Protein AF-0000000080789908 (afdb_homodimer)

Radius of gyration: 23.83 Å; Cα contacts (8 Å, |Δi|>4): 671; chains: 2; bounding box: 53×102×70 Å

Solvent-accessible surface area (backbone atoms only — not comparable to full-atom values): 18710 Å² total; per-residue (Å²): 126,81,77,77,78,87,48,74,64,52,52,54,44,48,48,52,43,51,48,51,51,47,47,54,51,45,53,56,52,40,54,61,48,30,72,68,72,49,52,60,71,41,72,78,43,31,38,33,36,33,39,34,22,42,75,85,28,52,75,44,78,45,67,20,28,20,50,41,80,54,97,82,35,73,43,78,49,87,38,22,27,46,50,68,46,79,45,78,53,95,61,32,38,37,38,41,31,49,51,49,54,41,55,76,91,36,52,47,74,46,76,58,91,54,26,40,37,41,38,30,62,34,92,89,37,36,34,43,44,76,41,78,50,96,55,62,58,37,76,87,54,57,43,76,49,74,52,34,12,27,37,37,37,38,30,32,46,54,75,72,70,74,69,67,69,75,73,75,79,124,127,81,77,78,77,87,47,72,66,54,52,53,44,49,47,53,44,52,48,50,51,46,48,54,51,45,52,55,51,41,54,60,48,31,72,67,70,49,54,59,69,43,72,78,44,31,38,30,37,34,38,36,22,43,74,84,28,52,76,43,78,45,65,19,28,22,51,42,80,53,95,81,35,72,43,78,49,86,39,22,27,47,51,69,45,80,46,79,52,96,62,33,39,38,39,39,32,50,52,50,53,40,56,74,91,36,49,46,74,45,77,58,91,53,26,42,36,41,37,32,62,34,93,90,37,37,34,43,44,77,41,78,50,96,56,64,59,37,77,87,55,57,44,74,49,74,50,35,12,27,37,38,38,38,27,32,45,53,74,72,70,74,70,68,69,74,73,76,78,126

Organism: Sulfurisphaera tokodaii (strain DSM 16993 / JCM 10545 / NBRC 100140 / 7) (NCBI:txid273063)

pLDDT: mean 87.91, std 14.31, range [31.41, 98.81]

Sequence (340 aa):
MSRKYRDPFDLFDELFREIEEEFERFEREFMRLGSEEGAKVYGPYVYGFRITVGPDGKPKIEEFGNVRNFKGKPIVSEEREPLVDVIEKNDEVRVIAEVPGVNKDQIKVKISGNKLIIQAQGEDRKYYKEVELPTEVDDKSAKATYNNGVLQVILKKKQHQEAGTEIKVEMSRKYRDPFDLFDELFREIEEEFERFEREFMRLGSEEGAKVYGPYVYGFRITVGPDGKPKIEEFGNVRNFKGKPIVSEEREPLVDVIEKNDEVRVIAEVPGVNKDQIKVKISGNKLIIQAQGEDRKYYKEVELPTEVDDKSAKATYNNGVLQVILKKKQHQEAGTEIKVE

Nearest PDB structures (foldseek):
  4rzk-assembly1_B  TM=9.278E-01  e=1.751E-09  Saccharolobus solfataricus P2
  7krj-assembly1_C  TM=8.323E-01  e=1.739E-04  Homo sapiens
  7l7i-assembly1_E  TM=8.169E-01  e=1.237E-03  Homo sapiens
  2cg9-assembly1_Y  TM=8.715E-01  e=2.598E-03  Saccharomyces cerevisiae
  2kmw-assembly1_A  TM=8.019E-01  e=4.910E-03  Arabidopsis thaliana

Foldseek 3Di:
DPPPPPDPVVVVVVVVVVVVVVVVVVVVVCVVVCVPPDPDDDDDWDKDWDWDADPVRDIDIDIKTQWDDDPNDIDGDQAIEWDWDWDDDDWKIKIKTQAPDADPVQWDWDDDFQWIWIWGDHPRHTHTDIHGHPAAFDRVQWDWDDDRRMIMIMTTHDPPPCPVVPPPDD/DPPPPPDPVVVVVVVVVVVVVVVVVVVVVCVVVCVPPDPDDDDDWDKDWDWDADPVRDIDIDIKTQWDDDPNDIDGDQAIEWDWDWDDDDWKIKIKTQAPDADPVQWDWDDDFQWIWIWGDHPRHTHTDIHGHPAAFDRVQWDWDDDRRMIMIMTTHDPPPCPVVPPPDD

Structure (mmCIF, N/CA/C/O backbone):
data_AF-0000000080789908-model_v1
#
loop_
_entity.id
_entity.type
_entity.pdbx_description
1 polymer 'Small heat shock protein StHsp19.7'
#
loop_
_atom_site.group_PDB
_atom_site.id
_atom_site.type_symbol
_atom_site.label_atom_id
_atom_site.label_alt_id
_atom_site.label_comp_id
_atom_site.label_asym_id
_atom_site.label_entity_id
_atom_site.label_seq_id
_atom_site.pdbx_PDB_ins_code
_atom_site.Cartn_x
_atom_site.Cartn_y
_atom_site.Cartn_z
_atom_site.occupancy
_atom_site.B_iso_or_equiv
_atom_site.auth_seq_id
_atom_site.auth_comp_id
_atom_site.auth_asym_id
_atom_site.auth_atom_id
_atom_site.pdbx_PDB_model_num
ATOM 1 N N . MET A 1 1 ? 33.531 12.281 -3.82 1 31.41 1 MET A N 1
ATOM 2 C CA . MET A 1 1 ? 33.031 13.328 -4.699 1 31.41 1 MET A CA 1
ATOM 3 C C . MET A 1 1 ? 31.672 13.828 -4.215 1 31.41 1 MET A C 1
ATOM 5 O O . MET A 1 1 ? 30.797 13.023 -3.877 1 31.41 1 MET A O 1
ATOM 9 N N . SER A 1 2 ? 31.594 14.961 -3.691 1 37.41 2 SER A N 1
ATOM 10 C CA . SER A 1 2 ? 30.391 15.625 -3.199 1 37.41 2 SER A CA 1
ATOM 11 C C . SER A 1 2 ? 29.234 15.469 -4.176 1 37.41 2 SER A C 1
ATOM 13 O O . SER A 1 2 ? 29.344 15.867 -5.34 1 37.41 2 SER A O 1
ATOM 15 N N . ARG A 1 3 ? 28.625 14.375 -4.246 1 47.28 3 ARG A N 1
ATOM 16 C CA . ARG A 1 3 ? 27.578 14.273 -5.25 1 47.28 3 ARG A CA 1
ATOM 17 C C . ARG A 1 3 ? 26.734 15.547 -5.309 1 47.28 3 ARG A C 1
ATOM 19 O O . ARG A 1 3 ? 26.125 15.938 -4.316 1 47.28 3 ARG A O 1
ATOM 26 N N . LYS A 1 4 ? 27.016 16.578 -6.039 1 51 4 LYS A N 1
ATOM 27 C CA . LYS A 1 4 ? 26.359 17.859 -6.27 1 51 4 LYS A CA 1
ATOM 28 C C . LYS A 1 4 ? 24.891 17.672 -6.617 1 51 4 LYS A C 1
ATOM 30 O O . LYS A 1 4 ? 24.562 17.203 -7.711 1 51 4 LYS A O 1
ATOM 35 N N . TYR A 1 5 ? 24.094 17.328 -5.559 1 59.09 5 TYR A N 1
ATOM 36 C CA . TYR A 1 5 ? 22.672 17.25 -5.828 1 59.09 5 TYR A CA 1
ATOM 37 C C . TYR A 1 5 ? 22.125 18.594 -6.312 1 59.09 5 TYR A C 1
ATOM 39 O O . TYR A 1 5 ? 22.312 19.609 -5.652 1 59.09 5 TYR A O 1
ATOM 47 N N . ARG A 1 6 ? 21.781 18.844 -7.684 1 64.25 6 ARG A N 1
ATOM 48 C CA . ARG A 1 6 ? 21.438 20.125 -8.297 1 64.25 6 ARG A CA 1
ATOM 49 C C . ARG A 1 6 ? 19.969 20.453 -8.094 1 64.25 6 ARG A C 1
ATOM 51 O O . ARG A 1 6 ? 19.594 21.625 -7.98 1 64.25 6 ARG A O 1
ATOM 58 N N . ASP A 1 7 ? 19.078 19.312 -8.062 1 75.38 7 ASP A N 1
ATOM 59 C CA . ASP A 1 7 ? 17.656 19.594 -7.902 1 75.38 7 ASP A CA 1
ATOM 60 C C . ASP A 1 7 ? 16.953 18.5 -7.102 1 75.38 7 ASP A C 1
ATOM 62 O O . ASP A 1 7 ? 17.453 17.375 -7.016 1 75.38 7 ASP A O 1
ATOM 66 N N . PRO A 1 8 ? 15.961 18.797 -6.324 1 76 8 PRO A N 1
ATOM 67 C CA . PRO A 1 8 ? 15.227 17.859 -5.465 1 76 8 PRO A CA 1
ATOM 68 C C . PRO A 1 8 ? 14.789 16.594 -6.195 1 76 8 PRO A C 1
ATOM 70 O O . PRO A 1 8 ? 14.727 15.523 -5.598 1 76 8 PRO A O 1
ATOM 73 N N . PHE A 1 9 ? 14.594 16.609 -7.398 1 79.81 9 PHE A N 1
ATOM 74 C CA . PHE A 1 9 ? 14.195 15.438 -8.172 1 79.81 9 PHE A CA 1
ATOM 75 C C . PHE A 1 9 ? 15.344 14.438 -8.266 1 79.81 9 PHE A C 1
ATOM 77 O O . PHE A 1 9 ? 15.117 13.227 -8.328 1 79.81 9 PHE A O 1
ATOM 84 N N . ASP A 1 10 ? 16.438 15 -8.281 1 84.69 10 ASP A N 1
ATOM 85 C CA . ASP A 1 10 ? 17.609 14.133 -8.312 1 84.69 10 ASP A CA 1
ATOM 86 C C . ASP A 1 10 ? 17.734 13.328 -7.016 1 84.69 10 ASP A C 1
ATOM 88 O O . ASP A 1 10 ? 18.188 12.18 -7.031 1 84.69 10 ASP A O 1
ATOM 92 N N . LEU A 1 11 ? 17.344 13.984 -5.984 1 85.94 11 LEU A N 1
ATOM 93 C CA . LEU A 1 11 ? 17.406 13.305 -4.699 1 85.94 11 LEU A CA 1
ATOM 94 C C . LEU A 1 11 ? 16.422 12.141 -4.652 1 85.94 11 LEU A C 1
ATOM 96 O O . LEU A 1 11 ? 16.734 11.078 -4.102 1 85.94 11 LEU A O 1
ATOM 100 N N . PHE A 1 12 ? 15.312 12.281 -5.227 1 87.19 12 PHE A N 1
ATOM 101 C CA . PHE A 1 12 ? 14.312 11.219 -5.312 1 87.19 12 PHE A CA 1
ATOM 102 C C . PHE A 1 12 ? 14.82 10.07 -6.172 1 87.19 12 PHE A C 1
ATOM 104 O O . PHE A 1 12 ? 14.703 8.906 -5.785 1 87.19 12 PHE A O 1
ATOM 111 N N . ASP A 1 13 ? 15.336 10.484 -7.289 1 88.88 13 ASP A N 1
ATOM 112 C CA . ASP A 1 13 ? 15.898 9.477 -8.188 1 88.88 13 ASP A CA 1
ATOM 113 C C . ASP A 1 13 ? 16.953 8.633 -7.469 1 88.88 13 ASP A C 1
ATOM 115 O O . ASP A 1 13 ? 16.953 7.406 -7.594 1 88.88 13 ASP A O 1
ATOM 119 N N . GLU A 1 14 ? 17.781 9.297 -6.785 1 89.25 14 GLU A N 1
ATOM 120 C CA . GLU A 1 14 ? 18.859 8.602 -6.07 1 89.25 14 GLU A CA 1
ATOM 121 C C . GLU A 1 14 ? 18.281 7.672 -5 1 89.25 14 GLU A C 1
ATOM 123 O O . GLU A 1 14 ? 18.766 6.551 -4.824 1 89.25 14 GLU A O 1
ATOM 128 N N . LEU A 1 15 ? 17.344 8.133 -4.297 1 91.25 15 LEU A N 1
ATOM 129 C CA . LEU A 1 15 ? 16.719 7.32 -3.25 1 91.25 15 LEU A CA 1
ATOM 130 C C . LEU A 1 15 ? 16.188 6.012 -3.822 1 91.25 15 LEU A C 1
ATOM 132 O O . LEU A 1 15 ? 16.5 4.934 -3.311 1 91.25 15 LEU A O 1
ATOM 136 N N . PHE A 1 16 ? 15.484 6.062 -4.902 1 91.44 16 PHE A N 1
ATOM 137 C CA . PHE A 1 16 ? 14.859 4.883 -5.492 1 91.44 16 PHE A CA 1
ATOM 138 C C . PHE A 1 16 ? 15.914 3.963 -6.105 1 91.44 16 PHE A C 1
ATOM 140 O O . PHE A 1 16 ? 15.797 2.738 -6.023 1 91.44 16 PHE A O 1
ATOM 147 N N . ARG A 1 17 ? 16.891 4.582 -6.703 1 88.88 17 ARG A N 1
ATOM 148 C CA . ARG A 1 17 ? 17.984 3.789 -7.242 1 88.88 17 ARG A CA 1
ATOM 149 C C . ARG A 1 17 ? 18.672 2.994 -6.137 1 88.88 17 ARG A C 1
ATOM 151 O O . ARG A 1 17 ? 18.984 1.814 -6.316 1 88.88 17 ARG A O 1
ATOM 158 N N . GLU A 1 18 ? 18.906 3.662 -5.023 1 90.5 18 GLU A N 1
ATOM 159 C CA . GLU A 1 18 ? 19.562 2.992 -3.9 1 90.5 18 GLU A CA 1
ATOM 160 C C . GLU A 1 18 ? 18.688 1.869 -3.348 1 90.5 18 GLU A C 1
ATOM 162 O O . GLU A 1 18 ? 19.188 0.803 -2.988 1 90.5 18 GLU A O 1
ATOM 167 N N . ILE A 1 19 ? 17.438 2.088 -3.316 1 91.38 19 ILE A N 1
ATOM 168 C CA . ILE A 1 19 ? 16.531 1.058 -2.848 1 91.38 19 ILE A CA 1
ATOM 169 C C . ILE A 1 19 ? 16.562 -0.143 -3.789 1 91.38 19 ILE A C 1
ATOM 171 O O . ILE A 1 19 ? 16.672 -1.288 -3.344 1 91.38 19 ILE A O 1
ATOM 175 N N . GLU A 1 20 ? 16.562 0.12 -5.023 1 90.44 20 GLU A N 1
ATOM 176 C CA . GLU A 1 20 ? 16.625 -0.946 -6.02 1 90.44 20 GLU A CA 1
ATOM 177 C C . GLU A 1 20 ? 17.922 -1.739 -5.887 1 90.44 20 GLU A C 1
ATOM 179 O O . GLU A 1 20 ? 17.922 -2.965 -6.016 1 90.44 20 GLU A O 1
ATOM 184 N N . GLU A 1 21 ? 18.938 -1.007 -5.684 1 89.94 21 GLU A N 1
ATOM 185 C CA . GLU A 1 21 ? 20.234 -1.668 -5.5 1 89.94 21 GLU A CA 1
ATOM 186 C C . GLU A 1 21 ? 20.219 -2.576 -4.273 1 89.94 21 GLU A C 1
ATOM 188 O O . GLU A 1 21 ? 20.797 -3.666 -4.297 1 89.94 21 GLU A O 1
ATOM 193 N N . GLU A 1 22 ? 19.562 -2.098 -3.275 1 90.56 22 GLU A N 1
ATOM 194 C CA . GLU A 1 22 ? 19.469 -2.91 -2.066 1 90.56 22 GLU A CA 1
ATOM 195 C C . GLU A 1 22 ? 18.625 -4.156 -2.305 1 90.56 22 GLU A C 1
ATOM 197 O O . GLU A 1 22 ? 18.906 -5.223 -1.758 1 90.56 22 GLU A O 1
ATOM 202 N N . PHE A 1 23 ? 17.656 -4.059 -3.17 1 90.38 23 PHE A N 1
ATOM 203 C CA . PHE A 1 23 ? 16.844 -5.215 -3.527 1 90.38 23 PHE A CA 1
ATOM 204 C C . PHE A 1 23 ? 17.672 -6.254 -4.273 1 90.38 23 PHE A C 1
ATOM 206 O O . PHE A 1 23 ? 17.578 -7.449 -4 1 90.38 23 PHE A O 1
ATOM 213 N N . GLU A 1 24 ? 18.422 -5.762 -5.223 1 90.38 24 GLU A N 1
ATOM 214 C CA . GLU A 1 24 ? 19.281 -6.672 -5.984 1 90.38 24 GLU A CA 1
ATOM 215 C C . GLU A 1 24 ? 20.25 -7.402 -5.074 1 90.38 24 GLU A C 1
ATOM 217 O O . GLU A 1 24 ? 20.453 -8.609 -5.211 1 90.38 24 GLU A O 1
ATOM 222 N N . ARG A 1 25 ? 20.828 -6.633 -4.199 1 90.38 25 ARG A N 1
ATOM 223 C CA . ARG A 1 25 ? 21.75 -7.23 -3.24 1 90.38 25 ARG A CA 1
ATOM 224 C C . ARG A 1 25 ? 21.047 -8.258 -2.361 1 90.38 25 ARG A C 1
ATOM 226 O O . ARG A 1 25 ? 21.578 -9.344 -2.123 1 90.38 25 ARG A O 1
ATOM 233 N N . PHE A 1 26 ? 19.891 -7.934 -1.917 1 90.44 26 PHE A N 1
ATOM 234 C CA . PHE A 1 26 ? 19.094 -8.82 -1.078 1 90.44 26 PHE A CA 1
ATOM 235 C C . PHE A 1 26 ? 18.781 -10.117 -1.806 1 90.44 26 PHE A C 1
ATOM 237 O O . PHE A 1 26 ? 18.984 -11.203 -1.262 1 90.44 26 PHE A O 1
ATOM 244 N N . GLU A 1 27 ? 18.281 -9.969 -2.992 1 90 27 GLU A N 1
ATOM 245 C CA . GLU A 1 27 ? 17.922 -11.148 -3.77 1 90 27 GLU A CA 1
ATOM 246 C C . GLU A 1 27 ? 19.125 -12.062 -3.967 1 90 27 GLU A C 1
ATOM 248 O O . GLU A 1 27 ? 19.016 -13.281 -3.775 1 90 27 GLU A O 1
ATOM 253 N N . ARG A 1 28 ? 20.266 -11.523 -4.328 1 89.12 28 ARG A N 1
ATOM 254 C CA . ARG A 1 28 ? 21.484 -12.281 -4.578 1 89.12 28 ARG A CA 1
ATOM 255 C C . ARG A 1 28 ? 21.938 -13.016 -3.318 1 89.12 28 ARG A C 1
ATOM 257 O O . ARG A 1 28 ? 22.234 -14.211 -3.361 1 89.12 28 ARG A O 1
ATOM 264 N N . GLU A 1 29 ? 21.922 -12.289 -2.236 1 87.62 29 GLU A N 1
ATOM 265 C CA . GLU A 1 29 ? 22.391 -12.867 -0.981 1 87.62 29 GLU A CA 1
ATOM 266 C C . GLU A 1 29 ? 21.406 -13.906 -0.449 1 87.62 29 GLU A C 1
ATOM 268 O O . GLU A 1 29 ? 21.812 -14.906 0.145 1 87.62 29 GLU A O 1
ATOM 273 N N . PHE A 1 30 ? 20.141 -13.633 -0.616 1 87.38 30 PHE A N 1
ATOM 274 C CA . PHE A 1 30 ? 19.141 -14.586 -0.164 1 87.38 30 PHE A CA 1
ATOM 275 C C . PHE A 1 30 ? 19.266 -15.898 -0.927 1 87.38 30 PHE A C 1
ATOM 277 O O . PHE A 1 30 ? 19.188 -16.984 -0.333 1 87.38 30 PHE A O 1
ATOM 284 N N . MET A 1 31 ? 19.359 -15.805 -2.25 1 84.19 31 MET A N 1
ATOM 285 C CA . MET A 1 31 ? 19.484 -17 -3.082 1 84.19 31 MET A CA 1
ATOM 286 C C . MET A 1 31 ? 20.719 -17.797 -2.693 1 84.19 31 MET A C 1
ATOM 288 O O . MET A 1 31 ? 20.688 -19.031 -2.688 1 84.19 31 MET A O 1
ATOM 292 N N . ARG A 1 32 ? 21.719 -17.141 -2.334 1 82.06 32 ARG A N 1
ATOM 293 C CA . ARG A 1 32 ? 22.953 -17.812 -1.906 1 82.06 32 ARG A CA 1
ATOM 294 C C . ARG A 1 32 ? 22.75 -18.516 -0.571 1 82.06 32 ARG A C 1
ATOM 296 O O . ARG A 1 32 ? 23.094 -19.688 -0.43 1 82.06 32 ARG A O 1
ATOM 303 N N . LEU A 1 33 ? 22.078 -17.859 0.407 1 76.75 33 LEU A N 1
ATOM 304 C CA . LEU A 1 33 ? 21.906 -18.391 1.754 1 76.75 33 LEU A CA 1
ATOM 305 C C . LEU A 1 33 ? 20.766 -19.406 1.79 1 76.75 33 LEU A C 1
ATOM 307 O O . LEU A 1 33 ? 20.812 -20.375 2.562 1 76.75 33 LEU A O 1
ATOM 311 N N . GLY A 1 34 ? 19.531 -19.047 1.189 1 70.56 34 GLY A N 1
ATOM 312 C CA . GLY A 1 34 ? 18.375 -19.922 1.175 1 70.56 34 GLY A CA 1
ATOM 313 C C . GLY A 1 34 ? 18.688 -21.312 0.637 1 70.56 34 GLY A C 1
ATOM 314 O O . GLY A 1 34 ? 18.109 -22.297 1.09 1 70.56 34 GLY A O 1
ATOM 315 N N . SER A 1 35 ? 19.469 -21.375 -0.294 1 63.69 35 SER A N 1
ATOM 316 C CA . SER A 1 35 ? 19.906 -22.656 -0.843 1 63.69 35 SER A CA 1
ATOM 317 C C . SER A 1 35 ? 20.641 -23.5 0.203 1 63.69 35 SER A C 1
ATOM 319 O O . SER A 1 35 ? 20.578 -24.719 0.176 1 63.69 35 SER A O 1
ATOM 321 N N . GLU A 1 36 ? 21.094 -22.844 1.216 1 64.31 36 GLU A N 1
ATOM 322 C CA . GLU A 1 36 ? 21.891 -23.547 2.211 1 64.31 36 GLU A CA 1
ATOM 323 C C . GLU A 1 36 ? 21.031 -24.016 3.381 1 64.31 36 GLU A C 1
ATOM 325 O O . GLU A 1 36 ? 21.312 -25.031 4.004 1 64.31 36 GLU A O 1
ATOM 330 N N . GLU A 1 37 ? 20.094 -23.203 3.783 1 63.28 37 GLU A N 1
ATOM 331 C CA . GLU A 1 37 ? 19.406 -23.438 5.047 1 63.28 37 GLU A CA 1
ATOM 332 C C . GLU A 1 37 ? 18.047 -24.094 4.824 1 63.28 37 GLU A C 1
ATOM 334 O O . GLU A 1 37 ? 17.328 -24.391 5.777 1 63.28 37 GLU A O 1
ATOM 339 N N . GLY A 1 38 ? 17.875 -24.719 3.705 1 61.31 3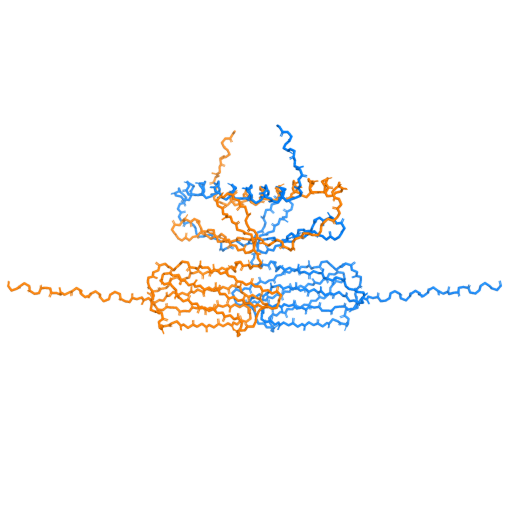8 GLY A N 1
ATOM 340 C CA . GLY A 1 38 ? 16.594 -25.328 3.432 1 61.31 38 GLY A CA 1
ATOM 341 C C . GLY A 1 38 ? 15.477 -24.312 3.266 1 61.31 38 GLY A C 1
ATOM 342 O O . GLY A 1 38 ? 15.625 -23.156 3.648 1 61.31 38 GLY A O 1
ATOM 343 N N . ALA A 1 39 ? 14.438 -24.656 2.598 1 61.84 39 ALA A N 1
ATOM 344 C CA . ALA A 1 39 ? 13.352 -23.812 2.111 1 61.84 39 ALA A CA 1
ATOM 345 C C . ALA A 1 39 ? 12.422 -23.406 3.25 1 61.84 39 ALA A C 1
ATOM 347 O O . ALA A 1 39 ? 11.75 -24.266 3.84 1 61.84 39 ALA A O 1
ATOM 348 N N . LYS A 1 40 ? 12.805 -22.375 4.109 1 73.31 40 LYS A N 1
ATOM 349 C CA . LYS A 1 40 ? 11.828 -21.844 5.059 1 73.31 40 LYS A CA 1
ATOM 350 C C . LYS A 1 40 ? 10.891 -20.844 4.383 1 73.31 40 LYS A C 1
ATOM 352 O O . LYS A 1 40 ? 11.281 -20.156 3.441 1 73.31 40 LYS A O 1
ATOM 357 N N . VAL A 1 41 ? 9.609 -21 4.723 1 82.25 41 VAL A N 1
ATOM 358 C CA . VAL A 1 41 ? 8.57 -20.125 4.211 1 82.25 41 VAL A CA 1
ATOM 359 C C . VAL A 1 41 ? 8.5 -18.859 5.07 1 82.25 41 VAL A C 1
ATOM 361 O O . VAL A 1 41 ? 8.453 -18.938 6.301 1 82.25 41 VAL A O 1
ATOM 364 N N . TYR A 1 42 ? 8.742 -17.672 4.398 1 84 42 TYR A N 1
ATOM 365 C CA . TYR A 1 42 ? 8.711 -16.391 5.078 1 84 42 TYR A CA 1
ATOM 366 C C . TYR A 1 42 ? 7.719 -15.438 4.418 1 84 42 TYR A C 1
ATOM 368 O O . TYR A 1 42 ? 7.5 -15.508 3.205 1 84 42 TYR A O 1
ATOM 376 N N . GLY A 1 43 ? 7.164 -14.531 5.406 1 86 43 GLY A N 1
ATOM 377 C CA . GLY A 1 43 ? 6.355 -13.445 4.883 1 86 43 GLY A CA 1
ATOM 378 C C . GLY A 1 43 ? 4.863 -13.711 4.98 1 86 43 GLY A C 1
ATOM 379 O O . GLY A 1 43 ? 4.441 -14.672 5.633 1 86 43 GLY A O 1
ATOM 380 N N . PRO A 1 44 ? 4.148 -12.805 4.406 1 93.19 44 PRO A N 1
ATOM 381 C CA . PRO A 1 44 ? 4.504 -11.648 3.58 1 93.19 44 PRO A CA 1
ATOM 382 C C . PRO A 1 44 ? 4.988 -10.461 4.406 1 93.19 44 PRO A C 1
ATOM 384 O O . PRO A 1 44 ? 4.43 -10.172 5.469 1 93.19 44 PRO A O 1
ATOM 387 N N . TYR A 1 45 ? 6.012 -9.836 3.967 1 94.44 45 TYR A N 1
ATOM 388 C CA . TYR A 1 45 ? 6.465 -8.539 4.457 1 94.44 45 TYR A CA 1
ATOM 389 C C . TYR A 1 45 ? 6.051 -7.422 3.508 1 94.44 45 TYR A C 1
ATOM 391 O O . TYR A 1 45 ? 6.434 -7.422 2.336 1 94.44 45 TYR A O 1
ATOM 399 N N . VAL A 1 46 ? 5.254 -6.605 4.012 1 97.06 46 VAL A N 1
ATOM 400 C CA . VAL A 1 46 ? 4.773 -5.484 3.215 1 97.06 46 VAL A CA 1
ATOM 401 C C . VAL A 1 46 ? 5.309 -4.176 3.787 1 97.06 46 VAL A C 1
ATOM 403 O O . VAL A 1 46 ? 5.141 -3.895 4.977 1 97.06 46 VAL A O 1
ATOM 406 N N . TYR A 1 47 ? 5.902 -3.436 2.914 1 96.25 47 TYR A N 1
ATOM 407 C CA . TYR A 1 47 ? 6.43 -2.137 3.314 1 96.25 47 TYR A CA 1
ATOM 408 C C . TYR A 1 47 ? 6.273 -1.115 2.195 1 96.25 47 TYR A C 1
ATOM 410 O O . TYR A 1 47 ? 6.488 -1.432 1.022 1 96.25 47 TYR A O 1
ATOM 418 N N . GLY A 1 48 ? 5.867 0.044 2.572 1 96.5 48 GLY A N 1
ATOM 419 C CA . GLY A 1 48 ? 5.754 1.13 1.61 1 96.5 48 GLY A CA 1
ATOM 420 C C . GLY A 1 48 ? 5.801 2.504 2.252 1 96.5 48 GLY A C 1
ATOM 421 O O . GLY A 1 48 ? 5.836 2.619 3.48 1 96.5 48 GLY A O 1
ATOM 422 N N . PHE A 1 49 ? 5.848 3.471 1.385 1 96.38 49 PHE A N 1
ATOM 423 C CA . PHE A 1 49 ? 5.902 4.852 1.853 1 96.38 49 PHE A CA 1
ATOM 424 C C . PHE A 1 49 ? 5.289 5.797 0.825 1 96.38 49 PHE A C 1
ATOM 426 O O . PHE A 1 49 ? 5.191 5.457 -0.356 1 96.38 49 PHE A O 1
ATOM 433 N N . ARG A 1 50 ? 4.848 6.863 1.328 1 96.88 50 ARG A N 1
ATOM 434 C CA . ARG A 1 50 ? 4.418 8 0.521 1 96.88 50 ARG A CA 1
ATOM 435 C C . ARG A 1 50 ? 5.234 9.25 0.855 1 96.88 50 ARG A C 1
ATOM 437 O O . ARG A 1 50 ? 5.379 9.602 2.025 1 96.88 50 ARG A O 1
ATOM 444 N N . ILE A 1 51 ? 5.742 9.883 -0.153 1 94.44 51 ILE A N 1
ATOM 445 C CA . ILE A 1 51 ? 6.48 11.133 0.031 1 94.44 51 ILE A CA 1
ATOM 446 C C . ILE A 1 51 ? 5.711 12.281 -0.61 1 94.44 51 ILE A C 1
ATOM 448 O O . ILE A 1 51 ? 5.262 12.18 -1.755 1 94.44 51 ILE A O 1
ATOM 452 N N . THR A 1 52 ? 5.5 13.32 0.114 1 93.31 52 THR A N 1
ATOM 453 C CA . THR A 1 52 ? 4.926 14.57 -0.384 1 93.31 52 THR A CA 1
ATOM 454 C C . THR A 1 52 ? 5.762 15.766 0.059 1 93.31 52 THR A C 1
ATOM 456 O O . THR A 1 52 ? 6.441 15.711 1.086 1 93.31 52 THR A O 1
ATOM 459 N N . VAL A 1 53 ? 5.773 16.719 -0.774 1 89.88 53 VAL A N 1
ATOM 460 C CA . VAL A 1 53 ? 6.32 18.016 -0.395 1 89.88 53 VAL A CA 1
ATOM 461 C C . VAL A 1 53 ? 5.27 19.109 -0.615 1 89.88 53 VAL A C 1
ATOM 463 O O . VAL A 1 53 ? 4.797 19.297 -1.737 1 89.88 53 VAL A O 1
ATOM 466 N N . GLY A 1 54 ? 4.926 19.688 0.498 1 86.5 54 GLY A N 1
ATOM 467 C CA . GLY A 1 54 ? 3.955 20.766 0.423 1 86.5 54 GLY A CA 1
ATOM 468 C C . GLY A 1 54 ? 4.594 22.141 0.23 1 86.5 54 GLY A C 1
ATOM 469 O O . GLY A 1 54 ? 5.781 22.234 -0.079 1 86.5 54 GLY A O 1
ATOM 470 N N . PRO A 1 55 ? 3.734 23.156 0.385 1 83.31 55 PRO A N 1
ATOM 471 C CA . PRO A 1 55 ? 4.195 24.531 0.178 1 83.31 55 PRO A CA 1
ATOM 472 C C . PRO A 1 55 ? 5.273 24.938 1.173 1 83.31 55 PRO A C 1
ATOM 474 O O . PRO A 1 55 ? 6.047 25.859 0.899 1 83.31 55 PRO A O 1
ATOM 477 N N . ASP A 1 56 ? 5.367 24.266 2.309 1 83.62 56 ASP A N 1
ATOM 478 C CA . ASP A 1 56 ? 6.359 24.609 3.32 1 83.62 56 ASP A CA 1
ATOM 479 C C . ASP A 1 56 ? 7.738 24.078 2.941 1 83.62 56 ASP A C 1
ATOM 481 O O . ASP A 1 56 ? 8.734 24.375 3.611 1 83.62 56 ASP A O 1
ATOM 485 N N . GLY A 1 57 ? 7.727 23.234 1.91 1 82.19 57 GLY A N 1
ATOM 486 C CA . GLY A 1 57 ? 8.992 22.766 1.37 1 82.19 57 GLY A CA 1
ATOM 487 C C . GLY A 1 57 ? 9.57 21.594 2.15 1 82.19 57 GLY A C 1
ATOM 488 O O . GLY A 1 57 ? 10.664 21.125 1.837 1 82.19 57 GLY A O 1
ATOM 489 N N . LYS A 1 58 ? 8.867 21.188 3.141 1 86.5 58 LYS A N 1
ATOM 490 C CA . LYS A 1 58 ? 9.367 20.094 3.971 1 86.5 58 LYS A CA 1
ATOM 491 C C . LYS A 1 58 ? 8.836 18.75 3.484 1 86.5 58 LYS A C 1
ATOM 493 O O . LYS A 1 58 ? 7.629 18.594 3.295 1 86.5 58 LYS A O 1
ATOM 498 N N . PRO A 1 59 ? 9.703 17.812 3.295 1 89.12 59 PRO A N 1
ATOM 499 C CA . PRO A 1 59 ? 9.211 16.484 2.891 1 89.12 59 PRO A CA 1
ATOM 500 C C . PRO A 1 59 ? 8.523 15.742 4.031 1 89.12 59 PRO A C 1
ATOM 502 O O . PRO A 1 59 ? 8.969 15.812 5.176 1 89.12 59 PRO A O 1
ATOM 505 N N . LYS A 1 60 ? 7.441 15.172 3.668 1 91.5 60 LYS A N 1
ATOM 506 C CA . LYS A 1 60 ? 6.727 14.297 4.594 1 91.5 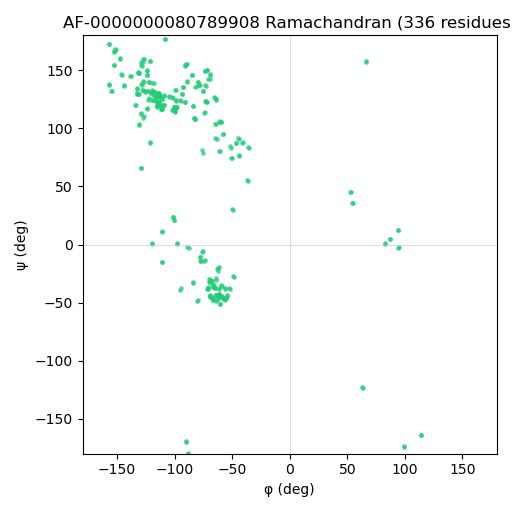60 LYS A CA 1
ATOM 507 C C . LYS A 1 60 ? 6.738 12.852 4.105 1 91.5 60 LYS A C 1
ATOM 509 O O . LYS A 1 60 ? 6.352 12.57 2.969 1 91.5 60 LYS A O 1
ATOM 514 N N . ILE A 1 61 ? 7.223 12.023 4.91 1 93.62 61 ILE A N 1
ATOM 515 C CA . ILE A 1 61 ? 7.273 10.602 4.574 1 93.62 61 ILE A CA 1
ATOM 516 C C . ILE A 1 61 ? 6.312 9.828 5.473 1 93.62 61 ILE A C 1
ATOM 518 O O . ILE A 1 61 ? 6.445 9.844 6.699 1 93.62 61 ILE A O 1
ATOM 522 N N . GLU A 1 62 ? 5.395 9.195 4.848 1 95 62 GLU A N 1
ATOM 523 C CA . GLU A 1 62 ? 4.449 8.344 5.555 1 95 62 GLU A CA 1
ATOM 524 C C . GLU A 1 62 ? 4.668 6.871 5.211 1 95 62 GLU A C 1
ATOM 526 O O . GLU A 1 62 ? 4.48 6.465 4.062 1 95 62 GLU A O 1
ATOM 531 N N . GLU A 1 63 ? 5.008 6.188 6.219 1 95.69 63 GLU A N 1
ATOM 532 C CA . GLU A 1 63 ? 5.254 4.766 6.004 1 95.69 63 GLU A CA 1
ATOM 533 C C . GLU A 1 63 ? 3.982 3.947 6.219 1 95.69 63 GLU A C 1
ATOM 535 O O . GLU A 1 63 ? 3.074 4.379 6.934 1 95.69 63 GLU A O 1
ATOM 540 N N . PHE A 1 64 ? 3.916 2.789 5.574 1 97.88 64 PHE A N 1
ATOM 541 C CA . PHE A 1 64 ? 2.801 1.864 5.746 1 97.88 64 PHE A CA 1
ATOM 542 C C . PHE A 1 64 ? 3.248 0.427 5.508 1 97.88 64 PHE A C 1
ATOM 544 O O . PHE A 1 64 ? 4.367 0.187 5.055 1 97.88 64 PHE A O 1
ATOM 551 N N . GLY A 1 65 ? 2.348 -0.493 5.898 1 97.81 65 GLY A N 1
ATOM 552 C CA . GLY A 1 65 ? 2.688 -1.903 5.801 1 97.81 65 GLY A CA 1
ATOM 553 C C . GLY A 1 65 ? 2.791 -2.586 7.152 1 97.81 65 GLY A C 1
ATOM 554 O O . GLY A 1 65 ? 2.262 -2.088 8.148 1 97.81 65 GLY A O 1
ATOM 555 N N . ASN A 1 66 ? 3.434 -3.766 7.086 1 97.44 66 ASN A N 1
ATOM 556 C CA . ASN A 1 66 ? 3.48 -4.512 8.336 1 97.44 66 ASN A CA 1
ATOM 557 C C . ASN A 1 66 ? 4.895 -4.57 8.906 1 97.44 66 ASN A C 1
ATOM 559 O O . ASN A 1 66 ? 5.172 -5.348 9.82 1 97.44 66 ASN A O 1
ATOM 563 N N . VAL A 1 67 ? 5.793 -3.76 8.32 1 95.25 67 VAL A N 1
ATOM 564 C CA . VAL A 1 67 ? 7.148 -3.6 8.836 1 95.25 67 VAL A CA 1
ATOM 565 C C . VAL A 1 67 ? 7.344 -2.17 9.328 1 95.25 67 VAL A C 1
ATOM 567 O O . VAL A 1 67 ? 7.051 -1.209 8.617 1 95.25 67 VAL A O 1
ATOM 570 N N . ARG A 1 68 ? 7.781 -2.078 10.562 1 91.44 68 ARG A N 1
ATOM 571 C CA . ARG A 1 68 ? 8.016 -0.764 11.156 1 91.44 68 ARG A CA 1
ATOM 572 C C . ARG A 1 68 ? 9.406 -0.679 11.766 1 91.44 68 ARG A C 1
ATOM 574 O O . ARG A 1 68 ? 9.992 -1.7 12.133 1 91.44 68 ARG A O 1
ATOM 581 N N . ASN A 1 69 ? 9.797 0.536 11.773 1 83.69 69 ASN A N 1
ATOM 582 C CA . ASN A 1 69 ? 11.086 0.767 12.422 1 83.69 69 ASN A CA 1
ATOM 583 C C . ASN A 1 69 ? 10.922 1.076 13.906 1 83.69 69 ASN A C 1
ATOM 585 O O . ASN A 1 69 ? 10.133 1.948 14.281 1 83.69 69 ASN A O 1
ATOM 589 N N . PHE A 1 70 ? 11.547 0.309 14.734 1 81 70 PHE A N 1
ATOM 590 C CA . PHE A 1 70 ? 11.57 0.569 16.172 1 81 70 PHE A CA 1
ATOM 591 C C . PHE A 1 70 ? 13.008 0.591 16.688 1 81 70 PHE A C 1
ATOM 593 O O . PHE A 1 70 ? 13.656 -0.454 16.781 1 81 70 PHE A O 1
ATOM 600 N N . LYS A 1 71 ? 13.469 1.798 17.047 1 81.38 71 LYS A N 1
ATOM 601 C CA . LYS A 1 71 ? 14.805 2.002 17.609 1 81.38 71 LYS A CA 1
ATOM 602 C C . LYS A 1 71 ? 15.875 1.426 16.688 1 81.38 71 LYS A C 1
ATOM 604 O O . LYS A 1 71 ? 16.766 0.698 17.141 1 81.38 71 LYS A O 1
ATOM 609 N N . GLY A 1 72 ? 15.656 1.528 15.383 1 77.5 72 GLY A N 1
ATOM 610 C CA . GLY A 1 72 ? 16.672 1.133 14.414 1 77.5 72 GLY A CA 1
ATOM 611 C C . GLY A 1 72 ? 16.5 -0.296 13.938 1 77.5 72 GLY A C 1
ATOM 612 O O . GLY A 1 72 ? 17.281 -0.771 13.109 1 77.5 72 GLY A O 1
ATOM 613 N N . LYS A 1 73 ? 15.508 -0.961 14.508 1 84.75 73 LYS A N 1
ATOM 614 C CA . LYS A 1 73 ? 15.273 -2.344 14.102 1 84.75 73 LYS A CA 1
ATOM 615 C C . LYS A 1 73 ? 13.883 -2.506 13.484 1 84.75 73 LYS A C 1
ATOM 617 O O . LYS A 1 73 ? 12.906 -1.941 13.984 1 84.75 73 LYS A O 1
ATOM 622 N N . PRO A 1 74 ? 13.906 -3.262 12.461 1 87.75 74 PRO A N 1
ATOM 623 C CA . PRO A 1 74 ? 12.578 -3.521 11.898 1 87.75 74 PRO A CA 1
ATOM 624 C C . PRO A 1 74 ? 11.773 -4.52 12.727 1 87.75 74 PRO A C 1
ATOM 626 O O . PRO A 1 74 ? 12.312 -5.531 13.18 1 87.75 74 PRO A O 1
ATOM 629 N N . ILE A 1 75 ? 10.555 -4.145 12.977 1 92.19 75 ILE A N 1
ATOM 630 C CA . ILE A 1 75 ? 9.609 -5.027 13.656 1 92.19 75 ILE A CA 1
ATOM 631 C C . ILE A 1 75 ? 8.469 -5.395 12.711 1 92.19 75 ILE A C 1
ATOM 633 O O . ILE A 1 75 ? 7.898 -4.523 12.047 1 92.19 75 ILE A O 1
ATOM 637 N N . VAL A 1 76 ? 8.234 -6.691 12.672 1 92.94 76 VAL A N 1
ATOM 638 C CA . VAL A 1 76 ? 7.156 -7.18 11.82 1 92.94 76 VAL A CA 1
ATOM 639 C C . VAL A 1 76 ? 5.906 -7.438 12.664 1 92.94 76 VAL A C 1
ATOM 641 O O . VAL A 1 76 ? 5.988 -8.031 13.742 1 92.94 76 VAL A O 1
ATOM 644 N N . SER A 1 77 ? 4.805 -6.973 12.195 1 95.25 77 SER A N 1
ATOM 645 C CA . SER A 1 77 ? 3.539 -7.18 12.891 1 95.25 77 SER A CA 1
ATOM 646 C C . SER A 1 77 ? 2.539 -7.918 12 1 95.25 77 SER A C 1
ATOM 648 O O . SER A 1 77 ? 2.693 -7.953 10.781 1 95.25 77 SER A O 1
ATOM 650 N N . GLU A 1 78 ? 1.556 -8.547 12.664 1 95 78 GLU A N 1
ATOM 651 C CA . GLU A 1 78 ? 0.455 -9.148 11.914 1 95 78 GLU A CA 1
ATOM 652 C C . GLU A 1 78 ? -0.438 -8.078 11.289 1 95 78 GLU A C 1
ATOM 654 O O . GLU A 1 78 ? -1.037 -8.305 10.234 1 95 78 GLU A O 1
ATOM 659 N N . GLU A 1 79 ? -0.455 -7 11.977 1 97.75 79 GLU A N 1
ATOM 660 C CA . GLU A 1 79 ? -1.262 -5.883 11.492 1 97.75 79 GLU A CA 1
ATOM 661 C C . GLU A 1 79 ? -0.458 -4.984 10.555 1 97.75 79 GLU A C 1
ATOM 663 O O . GLU A 1 79 ? 0.723 -4.727 10.797 1 97.75 79 GLU A O 1
ATOM 668 N N . ARG A 1 80 ? -1.088 -4.547 9.555 1 98.25 80 ARG A N 1
ATOM 669 C CA . ARG A 1 80 ? -0.485 -3.551 8.672 1 98.25 80 ARG A CA 1
ATOM 670 C C . ARG A 1 80 ? -0.864 -2.139 9.102 1 98.25 80 ARG A C 1
ATOM 672 O O . ARG A 1 80 ? -2.01 -1.885 9.484 1 98.25 80 ARG A O 1
ATOM 679 N N . GLU A 1 81 ? 0.085 -1.274 9.117 1 98.38 81 GLU A N 1
ATOM 680 C CA . GLU A 1 81 ? -0.272 0.141 9.141 1 98.38 81 GLU A CA 1
ATOM 681 C C . GLU A 1 81 ? -0.829 0.598 7.797 1 98.38 81 GLU A C 1
ATOM 683 O O . GLU A 1 81 ? -0.179 0.432 6.762 1 98.38 81 GLU A O 1
ATOM 688 N N . PRO A 1 82 ? -2.057 1.132 7.816 1 98.69 82 PRO A N 1
ATOM 689 C CA . PRO A 1 82 ? -2.6 1.613 6.543 1 98.69 82 PRO A CA 1
ATOM 690 C C . PRO A 1 82 ? -1.918 2.891 6.059 1 98.69 82 PRO A C 1
ATOM 692 O O . PRO A 1 82 ? -1.318 3.617 6.855 1 98.69 82 PRO A O 1
ATOM 695 N N . LEU A 1 83 ? -1.857 3.084 4.766 1 98.38 83 LEU A N 1
ATOM 696 C CA . LEU A 1 83 ? -1.488 4.395 4.246 1 98.38 83 LEU A CA 1
ATOM 697 C C . LEU A 1 83 ? -2.525 5.445 4.629 1 98.38 83 LEU A C 1
ATOM 699 O O . LEU A 1 83 ? -3.713 5.289 4.336 1 98.38 83 LEU A O 1
ATOM 703 N N . VAL A 1 84 ? -2.088 6.535 5.289 1 98.31 84 VAL A N 1
ATOM 704 C CA . VAL A 1 84 ? -3.02 7.508 5.852 1 98.31 84 VAL A CA 1
ATOM 705 C C . VAL A 1 84 ? -2.639 8.914 5.395 1 98.31 84 VAL A C 1
ATOM 707 O O . VAL A 1 84 ? -1.455 9.258 5.355 1 98.31 84 VAL A O 1
ATOM 710 N N . ASP A 1 85 ? -3.631 9.648 5.051 1 96.06 85 ASP A N 1
ATOM 711 C CA . ASP A 1 85 ? -3.5 11.078 4.793 1 96.06 85 ASP A CA 1
ATOM 712 C C . ASP A 1 85 ? -4.25 11.898 5.836 1 96.06 85 ASP A C 1
ATOM 714 O O . ASP A 1 85 ? -5.395 11.586 6.176 1 96.06 85 ASP A O 1
ATOM 718 N N . VAL A 1 86 ? -3.551 12.867 6.379 1 96.5 86 VAL A N 1
ATOM 719 C CA . VAL A 1 86 ? -4.176 13.805 7.305 1 96.5 86 VAL A CA 1
ATOM 720 C C . VAL A 1 86 ? -4.262 15.188 6.664 1 96.5 86 VAL A C 1
ATOM 722 O O . VAL A 1 86 ? -3.236 15.812 6.371 1 96.5 86 VAL A O 1
ATOM 725 N N . ILE A 1 87 ? -5.488 15.656 6.465 1 94.56 87 ILE A N 1
ATOM 726 C CA . ILE A 1 87 ? -5.734 16.938 5.82 1 94.56 87 ILE A CA 1
ATOM 727 C C . ILE A 1 87 ? -6.391 17.906 6.812 1 94.56 87 ILE A C 1
ATOM 729 O O . ILE A 1 87 ? -7.469 17.609 7.336 1 94.56 87 ILE A O 1
ATOM 733 N N . GLU A 1 88 ? -5.684 18.953 7.039 1 93.94 88 GLU A N 1
ATOM 734 C CA . GLU A 1 88 ? -6.246 19.969 7.918 1 93.94 88 GLU A CA 1
ATOM 735 C C . GLU A 1 88 ? -6.879 21.109 7.113 1 93.9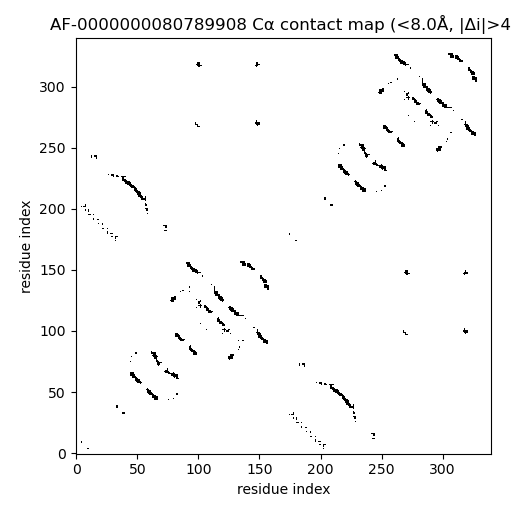4 88 GLU A C 1
ATOM 737 O O . GLU A 1 88 ? -6.223 21.719 6.266 1 93.94 88 GLU A O 1
ATOM 742 N N . LYS A 1 89 ? -8.117 21.281 7.289 1 91.62 89 LYS A N 1
ATOM 743 C CA . LYS A 1 89 ? -8.852 22.406 6.723 1 91.62 89 LYS A CA 1
ATOM 744 C C . LYS A 1 89 ? -9.242 23.406 7.805 1 91.62 89 LYS A C 1
ATOM 746 O O . LYS A 1 89 ? -8.914 23.219 8.977 1 91.62 89 LYS A O 1
ATOM 751 N N . ASN A 1 90 ? -9.852 24.484 7.41 1 88.06 90 ASN A N 1
ATOM 752 C CA . ASN A 1 90 ? -10.109 25.578 8.336 1 88.06 90 ASN A CA 1
ATOM 753 C C . ASN A 1 90 ? -10.867 25.109 9.57 1 88.06 90 ASN A C 1
ATOM 755 O O . ASN A 1 90 ? -10.484 25.406 10.695 1 88.06 90 ASN A O 1
ATOM 759 N N . ASP A 1 91 ? -11.898 24.297 9.445 1 93 91 ASP A N 1
ATOM 760 C CA . ASP A 1 91 ? -12.711 23.984 10.617 1 93 91 ASP A CA 1
ATOM 761 C C . ASP A 1 91 ? -12.695 22.484 10.922 1 93 91 ASP A C 1
ATOM 763 O O . ASP A 1 91 ? -13.32 22.031 11.883 1 93 91 ASP A O 1
ATOM 767 N N . GLU A 1 92 ? -11.953 21.781 10.109 1 96.75 92 GLU A N 1
ATOM 768 C CA . GLU A 1 92 ? -12.016 20.344 10.328 1 96.75 92 GLU A CA 1
ATOM 769 C C . GLU A 1 92 ? -10.68 19.672 9.992 1 96.75 92 GLU A C 1
ATOM 771 O O . GLU A 1 92 ? -9.828 20.281 9.328 1 96.75 92 GLU A O 1
ATOM 776 N N . VAL A 1 93 ? -10.539 18.5 10.555 1 97.06 93 VAL A N 1
ATOM 777 C CA . VAL A 1 93 ? -9.461 17.594 10.188 1 97.06 93 VAL A CA 1
ATOM 778 C C . VAL A 1 93 ? -10.047 16.344 9.539 1 97.06 93 VAL A C 1
ATOM 780 O O . VAL A 1 93 ? -10.984 15.742 10.062 1 97.06 93 VAL A O 1
ATOM 783 N N . ARG A 1 94 ? -9.523 16.031 8.367 1 98.06 94 ARG A N 1
ATOM 784 C CA . ARG A 1 94 ? -9.938 14.82 7.672 1 98.06 94 ARG A CA 1
ATOM 785 C C . ARG A 1 94 ? -8.812 13.789 7.648 1 98.06 94 ARG A C 1
ATOM 787 O O . ARG A 1 94 ? -7.684 14.109 7.258 1 98.06 94 ARG A O 1
ATOM 794 N N . VAL A 1 95 ? -9.141 12.648 8.125 1 98.25 95 VAL A N 1
ATOM 795 C CA . VAL A 1 95 ? -8.203 11.523 8.086 1 98.25 95 VAL A CA 1
ATOM 796 C C . VAL A 1 95 ? -8.695 10.484 7.078 1 98.25 95 VAL A C 1
ATOM 798 O O . VAL A 1 95 ? -9.812 9.984 7.191 1 98.25 95 VAL A O 1
ATOM 801 N N . ILE A 1 96 ? -7.855 10.219 6.047 1 98.25 96 ILE A N 1
ATOM 802 C CA . ILE A 1 96 ? -8.195 9.258 5.004 1 98.25 96 ILE A CA 1
ATOM 803 C C . ILE A 1 96 ? -7.227 8.078 5.051 1 98.25 96 ILE A C 1
ATOM 805 O O . ILE A 1 96 ? -6.016 8.258 4.906 1 98.25 96 ILE A O 1
ATOM 809 N N . ALA A 1 97 ? -7.734 6.863 5.273 1 98.75 97 ALA A N 1
ATOM 810 C CA . ALA A 1 97 ? -6.906 5.668 5.41 1 98.75 97 ALA A CA 1
ATOM 811 C C . ALA A 1 97 ? -7.301 4.605 4.387 1 98.75 97 ALA A C 1
ATOM 813 O O . ALA A 1 97 ? -8.484 4.348 4.176 1 98.75 97 ALA A O 1
ATOM 814 N N . GLU A 1 98 ? -6.324 4.035 3.703 1 98.75 98 GLU A N 1
ATOM 815 C CA . GLU A 1 98 ? -6.559 2.896 2.822 1 98.75 98 GLU A CA 1
ATOM 816 C C . GLU A 1 98 ? -6.578 1.588 3.607 1 98.75 98 GLU A C 1
ATOM 818 O O . GLU A 1 98 ? -5.539 1.125 4.082 1 98.75 98 GLU A O 1
ATOM 823 N N . VAL A 1 99 ? -7.762 1.009 3.738 1 98.69 99 VAL A N 1
ATOM 824 C CA . VAL A 1 99 ? -7.98 -0.206 4.516 1 98.69 99 VAL A CA 1
ATOM 825 C C . VAL A 1 99 ? -8.742 -1.228 3.672 1 98.69 99 VAL A C 1
ATOM 827 O O . VAL A 1 99 ? -9.852 -1.635 4.031 1 98.69 99 VAL A O 1
ATOM 830 N N . PRO A 1 100 ? -8.18 -1.722 2.648 1 98.62 100 PRO A N 1
ATOM 831 C CA . PRO A 1 100 ? -8.898 -2.676 1.798 1 98.62 100 PRO A CA 1
ATOM 832 C C . PRO A 1 100 ? -9.031 -4.055 2.443 1 98.62 100 PRO A C 1
ATOM 834 O O . PRO A 1 100 ? -8.172 -4.461 3.227 1 98.62 100 PRO A O 1
ATOM 837 N N . GLY A 1 101 ? -10.047 -4.785 2.176 1 98.12 101 GLY A N 1
ATOM 838 C CA . GLY A 1 101 ? -10.141 -6.207 2.457 1 98.12 101 GLY A CA 1
ATOM 839 C C . GLY A 1 101 ? -10.812 -6.508 3.785 1 98.12 101 GLY A C 1
ATOM 840 O O . GLY A 1 101 ? -10.742 -7.633 4.281 1 98.12 101 GLY A O 1
ATOM 841 N N . VAL A 1 102 ? -11.438 -5.469 4.355 1 98.31 102 VAL A N 1
ATOM 842 C CA . VAL A 1 102 ? -12.188 -5.688 5.59 1 98.31 102 VAL A CA 1
ATOM 843 C C . VAL A 1 102 ? -13.609 -5.156 5.438 1 98.31 102 VAL A C 1
ATOM 845 O O . VAL A 1 102 ? -13.883 -4.344 4.551 1 98.31 102 VAL A O 1
ATOM 848 N N . ASN A 1 103 ? -14.477 -5.641 6.281 1 97.81 103 ASN A N 1
ATOM 849 C CA . ASN A 1 103 ? -15.836 -5.109 6.32 1 97.81 103 ASN A CA 1
ATOM 850 C C . ASN A 1 103 ? -15.953 -3.945 7.301 1 97.81 103 ASN A C 1
ATOM 852 O O . ASN A 1 103 ? -15.172 -3.848 8.25 1 97.81 103 ASN A O 1
ATOM 856 N N . LYS A 1 104 ? -16.969 -3.123 7.008 1 97.69 104 LYS A N 1
ATOM 857 C CA . LYS A 1 104 ? -17.172 -1.919 7.809 1 97.69 104 LYS A CA 1
ATOM 858 C C . LYS A 1 104 ? -17.328 -2.26 9.289 1 97.69 104 LYS A C 1
ATOM 860 O O . LYS A 1 104 ? -16.812 -1.542 10.148 1 97.69 104 LYS A O 1
ATOM 865 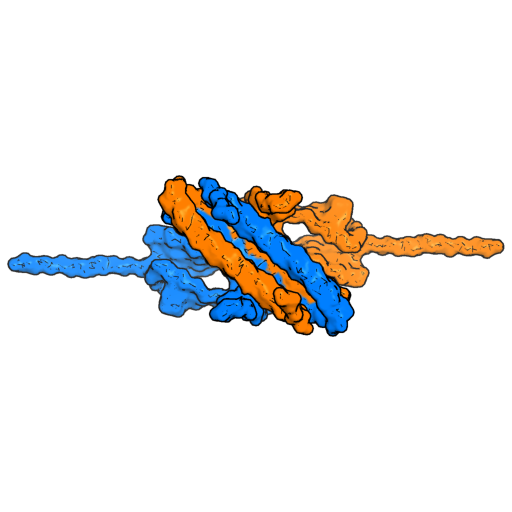N N . ASP A 1 105 ? -18 -3.365 9.617 1 97.88 105 ASP A N 1
ATOM 866 C CA . ASP A 1 105 ? -18.312 -3.715 11 1 97.88 105 ASP A CA 1
ATOM 867 C C . ASP A 1 105 ? -17.062 -4.254 11.711 1 97.88 105 ASP A C 1
ATOM 869 O O . ASP A 1 105 ? -17.094 -4.465 12.93 1 97.88 105 ASP A O 1
ATOM 873 N N . GLN A 1 106 ? -16.016 -4.426 10.977 1 98.56 106 GLN A N 1
ATOM 874 C CA . GLN A 1 106 ? -14.766 -4.938 11.531 1 98.56 106 GLN A CA 1
ATOM 875 C C . GLN A 1 106 ? -13.805 -3.803 11.852 1 98.56 106 GLN A C 1
ATOM 877 O O . GLN A 1 106 ? -12.672 -4.043 12.273 1 98.56 106 GLN A O 1
ATOM 882 N N . ILE A 1 107 ? -14.227 -2.613 11.609 1 98.75 107 ILE A N 1
ATOM 883 C CA . ILE A 1 107 ? -13.375 -1.439 11.797 1 98.75 107 ILE A CA 1
ATOM 884 C C . ILE A 1 107 ? -13.797 -0.694 13.062 1 98.75 107 ILE A C 1
ATOM 886 O O . ILE A 1 107 ? -14.977 -0.408 13.258 1 98.75 107 ILE A O 1
ATOM 890 N N . LYS A 1 108 ? -12.82 -0.465 13.875 1 98.44 108 LYS A N 1
ATOM 891 C CA . LYS A 1 108 ? -13 0.347 15.078 1 98.44 108 LYS A CA 1
ATOM 892 C C . LYS A 1 108 ? -12.133 1.602 15.031 1 98.44 108 LYS A C 1
ATOM 894 O O . LYS A 1 108 ? -10.945 1.531 14.695 1 98.44 108 LYS A O 1
ATOM 899 N N . VAL A 1 109 ? -12.75 2.695 15.305 1 98.31 109 VAL A N 1
ATOM 900 C CA . VAL A 1 109 ? -12.047 3.977 15.352 1 98.31 109 VAL A CA 1
ATOM 901 C C . VAL A 1 109 ? -12.297 4.652 16.703 1 98.31 109 VAL A C 1
ATOM 903 O O . VAL A 1 109 ? -13.438 4.734 17.156 1 98.31 109 VAL A O 1
ATOM 906 N N . LYS A 1 110 ? -11.211 5.105 17.281 1 97.12 110 LYS A N 1
ATOM 907 C CA . LYS A 1 110 ? -11.312 5.766 18.578 1 97.12 110 LYS A CA 1
ATOM 908 C C . LYS A 1 110 ? -10.414 6.992 18.656 1 97.12 110 LYS A C 1
ATOM 910 O O . LYS A 1 110 ? -9.352 7.031 18.016 1 97.12 110 LYS A O 1
ATOM 915 N N . ILE A 1 111 ? -10.891 7.883 19.312 1 95.81 111 ILE A N 1
ATOM 916 C CA . ILE A 1 111 ? -10.055 9.047 19.609 1 95.81 111 ILE A CA 1
ATOM 917 C C . ILE A 1 111 ? -9.531 8.953 21.047 1 95.81 111 ILE A C 1
ATOM 919 O O . ILE A 1 111 ? -10.297 8.711 21.969 1 95.81 111 ILE A O 1
ATOM 923 N N . SER A 1 112 ? -8.281 9.047 21.25 1 93.56 112 SER A N 1
ATOM 924 C CA . SER A 1 112 ? -7.613 9.062 22.547 1 93.56 112 SER A CA 1
ATOM 925 C C . SER A 1 112 ? -6.621 10.211 22.641 1 93.56 112 SER A C 1
ATOM 927 O O . SER A 1 112 ? -5.5 10.125 22.125 1 93.56 112 SER A O 1
ATOM 929 N N . GLY A 1 113 ? -7.086 11.273 23.406 1 90.25 113 GLY A N 1
ATOM 930 C CA . GLY A 1 113 ? -6.25 12.461 23.406 1 90.25 113 GLY A CA 1
ATOM 931 C C . GLY A 1 113 ? -6.113 13.102 22.047 1 90.25 113 GLY A C 1
ATOM 932 O O . GLY A 1 113 ? -7.117 13.445 21.406 1 90.25 113 GLY A O 1
ATOM 933 N N . ASN A 1 114 ? -4.891 13.273 21.531 1 93.31 114 ASN A N 1
ATOM 934 C CA . ASN A 1 114 ? -4.637 13.883 20.234 1 93.31 114 ASN A CA 1
ATOM 935 C C . ASN A 1 114 ? -4.336 12.82 19.172 1 93.31 114 ASN A C 1
ATOM 937 O O . ASN A 1 114 ? -3.691 13.117 18.172 1 93.31 114 ASN A O 1
ATOM 941 N N . LYS A 1 115 ? -4.84 11.656 19.5 1 97.31 115 LYS A N 1
ATOM 942 C CA . LYS A 1 115 ? -4.586 10.578 18.547 1 97.31 115 LYS A CA 1
ATOM 943 C C . LYS A 1 115 ? -5.891 9.953 18.047 1 97.31 115 LYS A C 1
ATOM 945 O O . LYS A 1 115 ? -6.852 9.828 18.812 1 97.31 115 LYS A O 1
ATOM 950 N N . LEU A 1 116 ? -5.887 9.672 16.828 1 98.25 116 LEU A N 1
ATOM 951 C CA . LEU A 1 116 ? -6.926 8.836 16.25 1 98.25 116 LEU A CA 1
ATOM 952 C C . LEU A 1 116 ? -6.438 7.398 16.078 1 98.25 116 LEU A C 1
ATOM 954 O O . LEU A 1 116 ? -5.43 7.152 15.414 1 98.25 116 LEU A O 1
ATOM 958 N N . ILE A 1 117 ? -7.074 6.496 16.734 1 98.5 117 ILE A N 1
ATOM 959 C CA . ILE A 1 117 ? -6.688 5.094 16.672 1 98.5 117 ILE A CA 1
ATOM 960 C C . ILE A 1 117 ? -7.59 4.359 15.68 1 98.5 117 ILE A C 1
ATOM 962 O O . ILE A 1 117 ? -8.812 4.402 15.797 1 98.5 117 ILE A O 1
ATOM 966 N N . ILE A 1 118 ? -7.004 3.721 14.695 1 98.75 118 ILE A N 1
ATOM 967 C CA . ILE A 1 118 ? -7.711 2.934 13.695 1 98.75 118 ILE A CA 1
ATOM 968 C C . ILE A 1 118 ? -7.348 1.458 13.844 1 98.75 118 ILE A C 1
ATOM 970 O O . ILE A 1 118 ? -6.168 1.1 13.828 1 98.75 118 ILE A O 1
ATOM 974 N N . GLN A 1 119 ? -8.312 0.661 14.047 1 98.75 119 GLN A N 1
ATOM 975 C CA . GLN A 1 119 ? -8.125 -0.783 14.133 1 98.75 119 GLN A CA 1
ATOM 976 C C . GLN A 1 119 ? -9.133 -1.521 13.258 1 98.75 119 GLN A C 1
ATOM 978 O O . GLN A 1 119 ? -10.32 -1.214 13.281 1 98.75 119 GLN A O 1
ATOM 983 N N . ALA A 1 120 ? -8.695 -2.432 12.43 1 98.69 120 ALA A N 1
ATOM 984 C CA . ALA A 1 120 ? -9.562 -3.285 11.617 1 98.69 120 ALA A CA 1
ATOM 985 C C . ALA A 1 120 ? -9.125 -4.746 11.703 1 98.69 120 ALA A C 1
ATOM 987 O O . ALA A 1 120 ? -7.949 -5.059 11.508 1 98.69 120 ALA A O 1
ATOM 988 N N . GLN A 1 121 ? -10.023 -5.613 11.969 1 97.69 121 GLN A N 1
ATOM 989 C CA . GLN A 1 121 ? -9.727 -7.035 12.102 1 97.69 121 GLN A CA 1
ATOM 990 C C . GLN A 1 121 ? -10.531 -7.863 11.102 1 97.69 121 GLN A C 1
ATOM 992 O O . GLN A 1 121 ? -11.641 -8.312 11.414 1 97.69 121 GLN A O 1
ATOM 997 N N . GLY A 1 122 ? -9.969 -8.016 9.953 1 95.69 122 GLY A N 1
ATOM 998 C CA . GLY A 1 122 ? -10.586 -8.891 8.969 1 95.69 122 GLY A CA 1
ATOM 999 C C . GLY A 1 122 ? -10.133 -10.336 9.086 1 95.69 122 GLY A C 1
ATOM 1000 O O . GLY A 1 122 ? -9.359 -10.68 9.984 1 95.69 122 GLY A O 1
ATOM 1001 N N . GLU A 1 123 ? -10.656 -11.156 8.227 1 92.38 123 GLU A N 1
ATOM 1002 C CA . GLU A 1 123 ? -10.266 -12.562 8.219 1 92.38 123 GLU A CA 1
ATOM 1003 C C . GLU A 1 123 ? -8.828 -12.734 7.738 1 92.38 123 GLU A C 1
ATOM 1005 O O . GLU A 1 123 ? -8.039 -13.43 8.375 1 92.38 123 GLU A O 1
ATOM 1010 N N . ASP A 1 124 ? -8.523 -12.023 6.676 1 91.44 124 ASP A N 1
ATOM 1011 C CA . ASP A 1 124 ? -7.219 -12.211 6.051 1 91.44 124 ASP A CA 1
ATOM 1012 C C . ASP A 1 124 ? -6.328 -10.984 6.254 1 91.44 124 ASP A C 1
ATOM 1014 O O . ASP A 1 124 ? -5.121 -11.047 6.023 1 91.44 124 ASP A O 1
ATOM 1018 N N . ARG A 1 125 ? -7.008 -9.898 6.66 1 95.31 125 ARG A N 1
ATOM 1019 C CA . ARG A 1 125 ? -6.277 -8.641 6.773 1 95.31 125 ARG A CA 1
ATOM 1020 C C . ARG A 1 125 ? -6.566 -7.957 8.102 1 95.31 125 ARG A C 1
ATOM 1022 O O . ARG A 1 125 ? -7.715 -7.914 8.547 1 95.31 125 ARG A O 1
ATOM 1029 N N . LYS A 1 126 ? -5.504 -7.504 8.703 1 98.25 126 LYS A N 1
ATOM 1030 C CA . LYS A 1 126 ? -5.574 -6.746 9.945 1 98.25 126 LYS A CA 1
ATOM 1031 C C . LYS A 1 126 ? -4.82 -5.426 9.828 1 98.25 126 LYS A C 1
ATOM 1033 O O . LYS A 1 126 ? -3.746 -5.371 9.219 1 98.25 126 LYS A O 1
ATOM 1038 N N . TYR A 1 127 ? -5.426 -4.422 10.43 1 98.75 127 TYR A N 1
ATOM 1039 C CA . TYR A 1 127 ? -4.812 -3.098 10.391 1 98.75 127 TYR A CA 1
ATOM 1040 C C . TYR A 1 127 ? -4.766 -2.475 11.781 1 98.75 127 TYR A C 1
ATOM 1042 O O . TYR A 1 127 ? -5.66 -2.705 12.602 1 98.75 127 TYR A O 1
ATOM 1050 N N . TYR A 1 128 ? -3.73 -1.681 11.992 1 98.56 128 TYR A N 1
ATOM 1051 C CA . TYR A 1 128 ? -3.623 -0.881 13.203 1 98.56 128 TYR A CA 1
ATOM 1052 C C . TYR A 1 128 ? -2.74 0.34 12.977 1 98.56 128 TYR A C 1
ATOM 1054 O O . TYR A 1 128 ? -1.666 0.235 12.383 1 98.56 128 TYR A O 1
ATOM 1062 N N . LYS A 1 129 ? -3.295 1.495 13.43 1 98.19 129 LYS A N 1
ATOM 1063 C CA . LYS A 1 129 ? -2.461 2.689 13.359 1 98.19 129 LYS A CA 1
ATOM 1064 C C . LYS A 1 129 ? -2.916 3.742 14.367 1 98.19 129 LYS A C 1
ATOM 1066 O O . LYS A 1 129 ? -4.117 3.955 14.547 1 98.19 129 LYS A O 1
ATOM 1071 N N . GLU A 1 130 ? -1.997 4.344 15 1 97.88 130 GLU A N 1
ATOM 1072 C CA . GLU A 1 130 ? -2.236 5.555 15.781 1 97.88 130 GLU A CA 1
ATOM 1073 C C . GLU A 1 130 ? -1.822 6.801 15.008 1 97.88 130 GLU A C 1
ATOM 1075 O O . GLU A 1 130 ? -0.64 6.992 14.711 1 97.88 130 GLU A O 1
ATOM 1080 N N . VAL A 1 131 ? -2.771 7.598 14.68 1 97.81 131 VAL A N 1
ATOM 1081 C CA . VAL A 1 131 ? -2.531 8.797 13.883 1 97.81 131 VAL A CA 1
ATOM 1082 C C . VAL A 1 131 ? -2.479 10.023 14.789 1 97.81 131 VAL A C 1
ATOM 1084 O O . VAL A 1 131 ? -3.449 10.328 15.492 1 97.81 131 VAL A O 1
ATOM 1087 N N . GLU A 1 132 ? -1.352 10.688 14.805 1 97.06 132 GLU A N 1
ATOM 1088 C CA . GLU A 1 132 ? -1.257 11.938 15.539 1 97.06 132 GLU A CA 1
ATOM 1089 C C . GLU A 1 132 ? -1.996 13.062 14.82 1 97.06 132 GLU A C 1
ATOM 1091 O O . GLU A 1 132 ? -1.708 13.359 13.656 1 97.06 132 GLU A O 1
ATOM 1096 N N . LEU A 1 133 ? -2.916 13.656 15.516 1 96.81 133 LEU A N 1
ATOM 1097 C CA . LEU A 1 133 ? -3.684 14.75 14.922 1 96.81 133 LEU A CA 1
ATOM 1098 C C . LEU A 1 133 ? -2.943 16.078 15.07 1 96.81 133 LEU A C 1
ATOM 1100 O O . LEU A 1 133 ? -2.293 16.312 16.078 1 96.81 133 LEU A O 1
ATOM 1104 N N . PRO A 1 134 ? -3.09 16.922 14.094 1 94.44 134 PRO A N 1
ATOM 1105 C CA . PRO A 1 134 ? -2.32 18.172 14.086 1 94.44 134 PRO A CA 1
ATOM 1106 C C . PRO A 1 134 ? -2.891 19.219 15.039 1 94.44 134 PRO A C 1
ATOM 1108 O O . PRO A 1 134 ? -2.262 20.266 15.266 1 94.44 134 PRO A O 1
ATOM 1111 N N . THR A 1 135 ? -4.102 19.047 15.539 1 93.44 135 THR A N 1
ATOM 1112 C CA . THR A 1 135 ? -4.77 20 16.438 1 93.44 135 THR A CA 1
ATOM 1113 C C . THR A 1 135 ? -5.77 19.266 17.328 1 93.44 135 THR A C 1
ATOM 1115 O O . THR A 1 135 ? -6.074 18.094 17.109 1 93.44 135 THR A O 1
ATOM 1118 N N . GLU A 1 136 ? -6.145 20 18.281 1 94 136 GLU A N 1
ATOM 1119 C CA . GLU A 1 136 ? -7.203 19.422 19.109 1 94 136 GLU A CA 1
ATOM 1120 C C . GLU A 1 136 ? -8.531 19.375 18.359 1 94 136 GLU A C 1
ATOM 1122 O O . GLU A 1 136 ? -8.867 20.312 17.625 1 94 136 GLU A O 1
ATOM 1127 N N . VAL A 1 137 ? -9.234 18.281 18.625 1 95.19 137 VAL A N 1
ATOM 1128 C CA . VAL A 1 137 ? -10.484 18.094 17.891 1 95.19 137 VAL A CA 1
ATOM 1129 C C . VAL A 1 137 ? -11.625 17.828 18.875 1 95.19 137 VAL A C 1
ATOM 1131 O O . VAL A 1 137 ? -11.383 17.5 20.031 1 95.19 137 VAL A O 1
ATOM 1134 N N . ASP A 1 138 ? -12.867 18.094 18.453 1 93.75 138 ASP A N 1
ATOM 1135 C CA . ASP A 1 138 ? -14.07 17.703 19.188 1 93.75 138 ASP A CA 1
ATOM 1136 C C . ASP A 1 138 ? -14.438 16.25 18.891 1 93.75 138 ASP A C 1
ATOM 1138 O O . ASP A 1 138 ? -14.961 15.938 17.828 1 93.75 138 ASP A O 1
ATOM 1142 N N . ASP A 1 139 ? -14.258 15.383 19.812 1 91.69 139 ASP A N 1
ATOM 1143 C CA . ASP A 1 139 ? -14.438 13.945 19.625 1 91.69 139 ASP A CA 1
ATOM 1144 C C . ASP A 1 139 ? -15.891 13.617 19.297 1 91.69 139 ASP A C 1
ATOM 1146 O O . ASP A 1 139 ? -16.172 12.641 18.594 1 91.69 139 ASP A O 1
ATOM 1150 N N . LYS A 1 140 ? -16.766 14.391 19.797 1 92.94 140 LYS A N 1
ATOM 1151 C CA . LYS A 1 140 ? -18.188 14.141 19.594 1 92.94 140 LYS A CA 1
ATOM 1152 C C . LYS A 1 140 ? -18.609 14.477 18.156 1 92.94 140 LYS A C 1
ATOM 1154 O O . LYS A 1 140 ? -19.688 14.086 17.719 1 92.94 140 LYS A O 1
ATOM 1159 N N . SER A 1 141 ? -17.75 15.156 17.484 1 92.94 141 SER A N 1
ATOM 1160 C CA . SER A 1 141 ? -18.078 15.586 16.141 1 92.94 141 SER A CA 1
ATOM 1161 C C . SER A 1 141 ? -17.672 14.531 15.109 1 92.94 141 SER A C 1
ATOM 1163 O O . SER A 1 141 ? -18 14.664 13.922 1 92.94 141 SER A O 1
ATOM 1165 N N . ALA A 1 142 ? -17.094 13.484 15.523 1 95.12 142 ALA A N 1
ATOM 1166 C CA . ALA A 1 142 ? -16.453 12.531 14.625 1 95.12 142 ALA A CA 1
ATOM 1167 C C . ALA A 1 142 ? -17.484 11.844 13.727 1 95.12 142 ALA A C 1
ATOM 1169 O O . ALA A 1 142 ? -18.5 11.344 14.211 1 95.12 142 ALA A O 1
ATOM 1170 N N . LYS A 1 143 ? -17.234 11.906 12.422 1 97.06 143 LYS A N 1
ATOM 1171 C CA . LYS A 1 143 ? -17.984 11.164 11.414 1 97.06 143 LYS A CA 1
ATOM 1172 C C . LYS A 1 143 ? -17.078 10.273 10.578 1 97.06 143 LYS A C 1
ATOM 1174 O O . LYS A 1 143 ? -16.094 10.75 10 1 97.06 143 LYS A O 1
ATOM 1179 N N . ALA A 1 144 ? -17.438 9 10.586 1 97.88 144 ALA A N 1
ATOM 1180 C CA . ALA A 1 144 ? -16.609 8.062 9.844 1 97.88 144 ALA A CA 1
ATOM 1181 C C . ALA A 1 144 ? -17.391 7.387 8.727 1 97.88 144 ALA A C 1
ATOM 1183 O O . ALA A 1 144 ? -18.547 7.012 8.922 1 97.88 144 ALA A O 1
ATOM 1184 N N . THR A 1 145 ? -16.844 7.344 7.566 1 98.31 145 THR A N 1
ATOM 1185 C CA . THR A 1 145 ? -17.391 6.598 6.441 1 98.31 145 THR A CA 1
ATOM 1186 C C . THR A 1 145 ? -16.375 5.609 5.895 1 98.31 145 THR A C 1
ATOM 1188 O O . THR A 1 145 ? -15.164 5.805 6.051 1 98.31 145 THR A O 1
ATOM 1191 N N . TYR A 1 146 ? -16.828 4.508 5.434 1 98.5 146 TYR A N 1
ATOM 1192 C CA . TYR A 1 146 ? -16 3.482 4.809 1 98.5 146 TYR A CA 1
ATOM 1193 C C . TYR A 1 146 ? -16.578 3.059 3.465 1 98.5 146 TYR A C 1
ATOM 1195 O O . TYR A 1 146 ? -17.641 2.443 3.406 1 98.5 146 TYR A O 1
ATOM 1203 N N . ASN A 1 147 ? -15.828 3.416 2.404 1 97.5 147 ASN A N 1
ATOM 1204 C CA . ASN A 1 147 ? -16.281 3.119 1.049 1 97.5 147 ASN A CA 1
ATOM 1205 C C . ASN A 1 147 ? -15.156 2.521 0.204 1 97.5 147 ASN A C 1
ATOM 1207 O O . ASN A 1 147 ? -14.094 3.125 0.057 1 97.5 147 ASN A O 1
ATOM 1211 N N . ASN A 1 148 ? -15.414 1.29 -0.266 1 98 148 ASN A N 1
ATOM 1212 C CA . ASN A 1 148 ? -14.516 0.645 -1.218 1 98 148 ASN A CA 1
ATOM 1213 C C . ASN A 1 148 ? -13.078 0.631 -0.709 1 98 148 ASN A C 1
ATOM 1215 O O . ASN A 1 148 ? -12.156 1.007 -1.434 1 98 148 ASN A O 1
ATOM 1219 N N . GLY A 1 149 ? -12.945 0.286 0.524 1 98.38 149 GLY A N 1
ATOM 1220 C CA . GLY A 1 149 ? -11.633 0.053 1.093 1 98.38 149 GLY A CA 1
ATOM 1221 C C . GLY A 1 149 ? -10.984 1.313 1.639 1 98.38 149 GLY A C 1
ATOM 1222 O O . GLY A 1 149 ? -9.82 1.297 2.037 1 98.38 149 GLY A O 1
ATOM 1223 N N . VAL A 1 150 ? -11.727 2.445 1.631 1 98.69 150 VAL A N 1
ATOM 1224 C CA . VAL A 1 150 ? -11.18 3.699 2.143 1 98.69 150 VAL A CA 1
ATOM 1225 C C . VAL A 1 150 ? -11.992 4.16 3.352 1 98.69 150 VAL A C 1
ATOM 1227 O O . VAL A 1 150 ? -13.211 4.32 3.264 1 98.69 150 VAL A O 1
ATOM 1230 N N . LEU A 1 151 ? -11.297 4.363 4.469 1 98.81 151 LEU A N 1
ATOM 1231 C CA . LEU A 1 151 ? -11.883 4.922 5.68 1 98.81 151 LEU A CA 1
ATOM 1232 C C . LEU A 1 151 ? -11.648 6.43 5.754 1 98.81 151 LEU A C 1
ATOM 1234 O O . LEU A 1 151 ? -10.516 6.895 5.605 1 98.81 151 LEU A O 1
ATOM 1238 N N . GLN A 1 152 ? -12.703 7.141 5.875 1 98.56 152 GLN A N 1
ATOM 1239 C CA . GLN A 1 152 ? -12.586 8.586 6.078 1 98.56 152 GLN A CA 1
ATOM 1240 C C . GLN A 1 152 ? -13.188 9 7.418 1 98.56 152 GLN A C 1
ATOM 1242 O O . GLN A 1 152 ? -14.328 8.648 7.73 1 98.56 152 GLN A O 1
ATOM 1247 N N . VAL A 1 153 ? -12.438 9.734 8.188 1 98.5 153 VAL A N 1
ATOM 1248 C CA . VAL A 1 153 ? -12.898 10.273 9.461 1 98.5 153 VAL A CA 1
ATOM 1249 C C . VAL A 1 153 ? -12.82 11.797 9.43 1 98.5 153 VAL A C 1
ATOM 1251 O O . VAL A 1 153 ? -11.766 12.367 9.148 1 98.5 153 VAL A O 1
ATOM 1254 N N . ILE A 1 154 ? -13.891 12.43 9.68 1 98.06 154 ILE A N 1
ATOM 1255 C CA . ILE A 1 154 ? -13.961 13.883 9.727 1 98.06 154 ILE A CA 1
ATOM 1256 C C . ILE A 1 154 ? -14.156 14.344 11.172 1 98.06 154 ILE A C 1
ATOM 1258 O O . ILE A 1 154 ? -15.07 13.875 11.859 1 98.06 154 ILE A O 1
ATOM 1262 N N . LEU A 1 155 ? -13.266 15.258 11.57 1 97.19 155 LEU A N 1
ATOM 1263 C CA . LEU A 1 155 ? -13.281 15.781 12.938 1 97.19 155 LEU A CA 1
ATOM 1264 C C . LEU A 1 155 ? -13.312 17.297 12.938 1 97.19 155 LEU A C 1
ATOM 1266 O O . LEU A 1 155 ? -12.523 17.938 12.234 1 97.19 155 LEU A O 1
ATOM 1270 N N . LYS A 1 156 ? -14.18 17.859 13.742 1 96.5 156 LYS A N 1
ATOM 1271 C CA . LYS A 1 156 ? -14.172 19.312 13.891 1 96.5 156 LYS A CA 1
ATOM 1272 C C . LYS A 1 156 ? -13.07 19.766 14.844 1 96.5 156 LYS A C 1
ATOM 1274 O O . LYS A 1 156 ? -12.82 19.125 15.867 1 96.5 156 LYS A O 1
ATOM 1279 N N . LYS A 1 157 ? -12.461 20.875 14.43 1 94.88 157 LYS A N 1
ATOM 1280 C CA . LYS A 1 157 ? -11.469 21.453 15.32 1 94.88 157 LYS A CA 1
ATOM 1281 C C . LYS A 1 157 ? -12.125 22.047 16.578 1 94.88 157 LYS A C 1
ATOM 1283 O O . LYS A 1 157 ? -13.227 22.578 16.5 1 94.88 157 LYS A O 1
ATOM 1288 N N . LYS A 1 158 ? -11.383 21.953 17.656 1 90.88 158 LYS A N 1
ATOM 1289 C CA . LYS A 1 158 ? -11.883 22.609 18.859 1 90.88 158 LYS A CA 1
ATOM 1290 C C . LYS A 1 158 ? -11.719 24.125 18.766 1 90.88 158 LYS A C 1
ATOM 1292 O O . LYS A 1 158 ? -10.695 24.625 18.297 1 90.88 158 LYS A O 1
ATOM 1297 N N . GLN A 1 159 ? -12.852 24.891 18.703 1 76.69 159 GLN A N 1
ATOM 1298 C CA . GLN A 1 159 ? -12.82 26.344 18.672 1 76.69 159 GLN A CA 1
ATOM 1299 C C . GLN A 1 159 ? -12.242 26.906 19.984 1 76.69 159 GLN A C 1
ATOM 1301 O O . GLN A 1 159 ? -12.523 26.391 21.062 1 76.69 159 GLN A O 1
ATOM 1306 N N . HIS A 1 160 ? -11.07 27.312 19.906 1 63.88 160 HIS A N 1
ATOM 1307 C CA . HIS A 1 160 ? -10.625 28.031 21.109 1 63.88 160 HIS A CA 1
ATOM 1308 C C . HIS A 1 160 ? -11.469 29.281 21.344 1 63.88 160 HIS A C 1
ATOM 1310 O O . HIS A 1 160 ? -11.656 30.094 20.438 1 63.88 160 HIS A O 1
ATOM 1316 N N . GLN A 1 161 ? -12.602 29.109 21.906 1 53.66 161 GLN A N 1
ATOM 1317 C CA . GLN A 1 161 ? -13.258 30.328 22.344 1 53.66 161 GLN A CA 1
ATOM 1318 C C . GLN A 1 161 ? -12.25 31.359 22.844 1 53.66 161 GLN A C 1
ATOM 1320 O O . GLN A 1 161 ? -11.422 31.047 23.703 1 53.66 161 GLN A O 1
ATOM 1325 N N . GLU A 1 162 ? -11.727 32.031 21.922 1 51.31 162 GLU A N 1
ATOM 1326 C CA . GLU A 1 162 ? -11.016 33.219 22.438 1 51.31 162 GLU A CA 1
ATOM 1327 C C . GLU A 1 162 ? -11.758 33.844 23.609 1 51.31 162 GLU A C 1
ATOM 1329 O O . GLU A 1 162 ? -12.828 34.406 23.438 1 51.31 162 GLU A O 1
ATOM 1334 N N . ALA A 1 163 ? -12.008 33.094 24.578 1 52.03 163 ALA A N 1
ATOM 1335 C CA . ALA A 1 163 ? -12.586 33.75 25.75 1 52.03 163 ALA A CA 1
ATOM 1336 C C . ALA A 1 163 ? -11.781 35 26.141 1 52.03 163 ALA A C 1
ATOM 1338 O O . ALA A 1 163 ? -10.812 34.906 26.906 1 52.03 163 ALA A O 1
ATOM 1339 N N . GLY A 1 164 ? -11.18 35.625 25.188 1 50.28 164 GLY A N 1
ATOM 1340 C CA . GLY A 1 164 ? -10.586 36.812 25.734 1 50.28 164 GLY A CA 1
ATOM 1341 C C . GLY A 1 164 ? -11.57 37.656 26.516 1 50.28 164 GLY A C 1
ATOM 1342 O O . GLY A 1 164 ? -12.633 38.031 26.016 1 50.28 164 GLY A O 1
ATOM 1343 N N . THR A 1 165 ? -11.688 37.281 27.672 1 54.06 165 THR A N 1
ATOM 1344 C CA . THR A 1 165 ? -12.445 38.125 28.594 1 54.06 165 THR A CA 1
ATOM 1345 C C . THR A 1 165 ? -12.016 39.594 28.469 1 54.06 165 THR A C 1
ATOM 1347 O O . THR A 1 165 ? -10.836 39.906 28.656 1 54.06 165 THR A O 1
ATOM 1350 N N . GLU A 1 166 ? -12.648 40.188 27.594 1 54.25 166 GLU A N 1
ATOM 1351 C CA . GLU A 1 166 ? -12.414 41.625 27.562 1 54.25 166 GLU A CA 1
ATOM 1352 C C . GLU A 1 166 ? -12.438 42.219 28.969 1 54.25 166 GLU A C 1
ATOM 1354 O O . GLU A 1 166 ? -13.406 42.031 29.703 1 54.25 166 GLU A O 1
ATOM 1359 N N . ILE A 1 167 ? -11.289 42.25 29.484 1 57.09 167 ILE A N 1
ATOM 1360 C CA . ILE A 1 167 ? -11.203 42.938 30.766 1 57.09 167 ILE A CA 1
ATOM 1361 C C . ILE A 1 167 ? -11.531 44.406 30.578 1 57.09 167 ILE A C 1
ATOM 1363 O O . ILE A 1 167 ? -10.859 45.125 29.828 1 57.09 167 ILE A O 1
ATOM 1367 N N . LYS A 1 168 ? -12.766 44.719 30.734 1 54.75 168 LYS A N 1
ATOM 1368 C CA . LYS A 1 168 ? -13.133 46.125 30.797 1 54.75 168 LYS A CA 1
ATOM 1369 C C . LYS A 1 168 ? -12.398 46.844 31.922 1 54.75 168 LYS A C 1
ATOM 1371 O O . LYS A 1 168 ? -12.477 46.438 33.094 1 54.75 168 LYS A O 1
ATOM 1376 N N . VAL A 1 169 ? -11.312 47.438 31.547 1 59.84 169 VAL A N 1
ATOM 1377 C CA . VAL A 1 169 ? -10.68 48.312 32.531 1 59.84 169 VAL A CA 1
ATOM 1378 C C . VAL A 1 169 ? -11.641 49.438 32.906 1 59.84 169 VAL A C 1
ATOM 1380 O O . VAL A 1 169 ? -12.195 50.125 32.031 1 59.84 169 VAL A O 1
ATOM 1383 N N . GLU A 1 170 ? -12.195 49.344 34.062 1 50.97 170 GLU A N 1
ATOM 1384 C CA . GLU A 1 170 ? -12.781 50.562 34.594 1 50.97 170 GLU A CA 1
ATOM 1385 C C . GLU A 1 170 ? -11.742 51.656 34.75 1 50.97 170 GLU A C 1
ATOM 1387 O O . GLU A 1 170 ? -10.562 51.375 34.969 1 50.97 170 GLU A O 1
ATOM 1392 N N . MET B 1 1 ? 35 -6.371 5.43 1 31.83 1 MET B N 1
ATOM 1393 C CA . MET B 1 1 ? 34.594 -7.48 6.293 1 31.83 1 MET B CA 1
ATOM 1394 C C . MET B 1 1 ? 33.375 -8.195 5.734 1 31.83 1 MET B C 1
ATOM 1396 O O . MET B 1 1 ? 32.406 -7.543 5.332 1 31.83 1 MET B O 1
ATOM 1400 N N . SER B 1 2 ? 33.531 -9.32 5.219 1 37.31 2 SER B N 1
ATOM 1401 C CA . SER B 1 2 ? 32.5 -10.172 4.66 1 37.31 2 SER B CA 1
ATOM 1402 C C . SER B 1 2 ? 31.266 -10.211 5.566 1 37.31 2 SER B C 1
ATOM 1404 O O . SER B 1 2 ? 31.375 -10.555 6.746 1 37.31 2 SER B O 1
ATOM 1406 N N . ARG B 1 3 ? 30.469 -9.227 5.574 1 47.59 3 ARG B N 1
ATOM 1407 C CA . ARG B 1 3 ? 29.344 -9.305 6.504 1 47.59 3 ARG B CA 1
ATOM 1408 C C . ARG B 1 3 ? 28.75 -10.703 6.543 1 47.59 3 ARG B C 1
ATOM 1410 O O . ARG B 1 3 ? 28.266 -11.211 5.523 1 47.59 3 ARG B O 1
ATOM 1417 N N . LYS B 1 4 ? 29.156 -11.648 7.316 1 50.88 4 LYS B N 1
ATOM 1418 C CA . LYS B 1 4 ? 28.719 -13.023 7.535 1 50.88 4 LYS B CA 1
ATOM 1419 C C . LYS B 1 4 ? 27.219 -13.102 7.793 1 50.88 4 LYS B C 1
ATOM 1421 O O . LYS B 1 4 ? 26.75 -12.719 8.867 1 50.88 4 LYS B O 1
ATOM 1426 N N . TYR B 1 5 ? 26.453 -12.922 6.668 1 59.16 5 TYR B N 1
ATOM 1427 C CA . TYR B 1 5 ? 25.016 -13.102 6.852 1 59.16 5 TYR B CA 1
ATOM 1428 C C . TYR B 1 5 ? 24.703 -14.516 7.316 1 59.16 5 TYR B C 1
ATOM 1430 O O . TYR B 1 5 ? 25.109 -15.492 6.68 1 59.16 5 TYR B O 1
ATOM 1438 N N . ARG B 1 6 ? 24.312 -14.82 8.664 1 64.19 6 ARG B N 1
ATOM 1439 C CA . ARG B 1 6 ? 24.156 -16.141 9.266 1 64.19 6 ARG B CA 1
ATOM 1440 C C . ARG B 1 6 ? 22.781 -16.719 8.977 1 64.19 6 ARG B C 1
ATOM 1442 O O . ARG B 1 6 ? 22.625 -17.938 8.852 1 64.19 6 ARG B O 1
ATOM 1449 N N . ASP B 1 7 ? 21.719 -15.75 8.883 1 75.38 7 ASP B N 1
ATOM 1450 C CA . ASP B 1 7 ? 20.375 -16.281 8.656 1 75.38 7 ASP B CA 1
ATOM 1451 C C . ASP B 1 7 ? 19.547 -15.336 7.793 1 75.38 7 ASP B C 1
ATOM 1453 O O . ASP B 1 7 ? 19.828 -14.133 7.727 1 75.38 7 ASP B O 1
ATOM 1457 N N . PRO B 1 8 ? 18.672 -15.797 6.945 1 76 8 PRO B N 1
ATOM 1458 C CA . PRO B 1 8 ? 17.828 -15.016 6.035 1 76 8 PRO B CA 1
ATOM 1459 C C . PRO B 1 8 ? 17.125 -13.852 6.73 1 76 8 PRO B C 1
ATOM 1461 O O . PRO B 1 8 ? 16.922 -12.805 6.121 1 76 8 PRO B O 1
ATOM 1464 N N . PHE B 1 9 ? 16.859 -13.914 7.926 1 79.88 9 PHE B N 1
ATOM 1465 C CA . PHE B 1 9 ? 16.219 -12.836 8.672 1 79.88 9 PHE B CA 1
ATOM 1466 C C . PHE B 1 9 ? 17.156 -11.648 8.828 1 79.88 9 PHE B C 1
ATOM 1468 O O . PHE B 1 9 ? 16.703 -10.5 8.875 1 79.88 9 PHE B O 1
ATOM 1475 N N . ASP B 1 10 ? 18.328 -12 8.898 1 84.69 10 ASP B N 1
ATOM 1476 C CA . ASP B 1 10 ? 19.312 -10.93 9 1 84.69 10 ASP B CA 1
ATOM 1477 C C . ASP B 1 10 ? 19.375 -10.109 7.715 1 84.69 10 ASP B C 1
ATOM 1479 O O . ASP B 1 10 ? 19.625 -8.906 7.754 1 84.69 10 ASP B O 1
ATOM 1483 N N . LEU B 1 11 ? 19.172 -10.812 6.672 1 86.06 11 LEU B N 1
ATOM 1484 C CA . LEU B 1 11 ? 19.203 -10.125 5.391 1 86.06 11 LEU B CA 1
ATOM 1485 C C . LEU B 1 11 ? 18.031 -9.156 5.273 1 86.06 11 LEU B C 1
ATOM 1487 O O . LEU B 1 11 ? 18.188 -8.055 4.742 1 86.06 11 LEU B O 1
ATOM 1491 N N . PHE B 1 12 ? 16.938 -9.5 5.781 1 87.19 12 PHE B N 1
ATOM 1492 C CA . PHE B 1 12 ? 15.758 -8.641 5.797 1 87.19 12 PHE B CA 1
ATOM 1493 C C . PHE B 1 12 ? 16 -7.418 6.684 1 87.19 12 PHE B C 1
ATOM 1495 O O . PHE B 1 12 ? 15.695 -6.289 6.285 1 87.19 12 PHE B O 1
ATOM 1502 N N . ASP B 1 13 ? 16.5 -7.746 7.828 1 88.94 13 ASP B N 1
ATOM 1503 C CA . ASP B 1 13 ? 16.812 -6.66 8.75 1 88.94 13 ASP B CA 1
ATOM 1504 C C . ASP B 1 13 ? 17.75 -5.633 8.102 1 88.94 13 ASP B C 1
ATOM 1506 O O . ASP B 1 13 ? 17.531 -4.426 8.219 1 88.94 13 ASP B O 1
ATOM 1510 N N . GLU B 1 14 ? 18.734 -6.125 7.477 1 89.31 14 GLU B N 1
ATOM 1511 C CA . GLU B 1 14 ? 19.703 -5.246 6.824 1 89.31 14 GLU B CA 1
ATOM 1512 C C . GLU B 1 14 ? 19.047 -4.43 5.715 1 89.31 14 GLU B C 1
ATOM 1514 O O . GLU B 1 14 ? 19.328 -3.238 5.566 1 89.31 14 GLU B O 1
ATOM 1519 N N . LEU B 1 15 ? 18.234 -5.059 4.949 1 91.38 15 LEU B N 1
ATOM 1520 C CA . LEU B 1 15 ? 17.547 -4.371 3.863 1 91.38 15 LEU B CA 1
ATOM 1521 C C . LEU B 1 15 ? 16.75 -3.186 4.391 1 91.38 15 LEU B C 1
ATOM 1523 O O . LEU B 1 15 ? 16.891 -2.066 3.895 1 91.38 15 LEU B O 1
ATOM 1527 N N . PHE B 1 16 ? 16 -3.365 5.434 1 91.62 16 PHE B N 1
ATOM 1528 C CA . PHE B 1 16 ? 15.141 -2.322 5.973 1 91.62 16 PHE B CA 1
ATOM 1529 C C . PHE B 1 16 ? 15.969 -1.233 6.648 1 91.62 16 PHE B C 1
ATOM 1531 O O . PHE B 1 16 ? 15.633 -0.05 6.559 1 91.62 16 PHE B O 1
ATOM 1538 N N . ARG B 1 17 ? 16.984 -1.665 7.309 1 89.19 17 ARG B N 1
ATOM 1539 C CA . ARG B 1 17 ? 17.891 -0.686 7.91 1 89.19 17 ARG B CA 1
ATOM 1540 C C . ARG B 1 17 ? 18.5 0.226 6.848 1 89.19 17 ARG B C 1
ATOM 1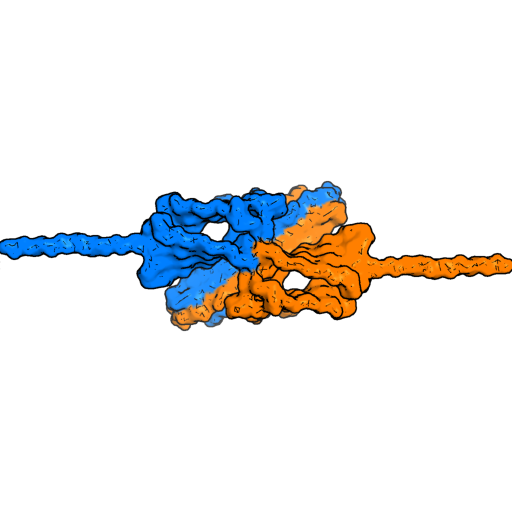542 O O . ARG B 1 17 ? 18.578 1.441 7.035 1 89.19 17 ARG B O 1
ATOM 1549 N N . GLU B 1 18 ? 18.922 -0.383 5.758 1 90.81 18 GLU B N 1
ATOM 1550 C CA . GLU B 1 18 ? 19.516 0.399 4.676 1 90.81 18 GLU B CA 1
ATOM 1551 C C . GLU B 1 18 ? 18.484 1.349 4.059 1 90.81 18 GLU B C 1
ATOM 1553 O O . GLU B 1 18 ? 18.812 2.49 3.727 1 90.81 18 GLU B O 1
ATOM 1558 N N . ILE B 1 19 ? 17.312 0.911 3.949 1 91.44 19 ILE B N 1
ATOM 1559 C CA . ILE B 1 19 ? 16.25 1.76 3.412 1 91.44 19 ILE B CA 1
ATOM 1560 C C . ILE B 1 19 ? 16.016 2.943 4.348 1 91.44 19 ILE B C 1
ATOM 1562 O O . ILE B 1 19 ? 15.938 4.09 3.9 1 91.44 19 ILE B O 1
ATOM 1566 N N . GLU B 1 20 ? 15.977 2.676 5.582 1 90.69 20 GLU B N 1
ATOM 1567 C CA . GLU B 1 20 ? 15.789 3.732 6.57 1 90.69 20 GLU B CA 1
ATOM 1568 C C . GLU B 1 20 ? 16.922 4.746 6.516 1 90.69 20 GLU B C 1
ATOM 1570 O O . GLU B 1 20 ? 16.703 5.953 6.641 1 90.69 20 GLU B O 1
ATOM 1575 N N . GLU B 1 21 ? 18.062 4.211 6.387 1 90.12 21 GLU B N 1
ATOM 1576 C CA . GLU B 1 21 ? 19.219 5.098 6.285 1 90.12 21 GLU B CA 1
ATOM 1577 C C . GLU B 1 21 ? 19.125 5.996 5.055 1 90.12 21 GLU B C 1
ATOM 1579 O O . GLU B 1 21 ? 19.484 7.168 5.105 1 90.12 21 GLU B O 1
ATOM 1584 N N . GLU B 1 22 ? 18.625 5.41 4.016 1 90.75 22 GLU B N 1
ATOM 1585 C CA . GLU B 1 22 ? 18.469 6.203 2.797 1 90.75 22 GLU B CA 1
ATOM 1586 C C . GLU B 1 22 ? 17.391 7.273 2.971 1 90.75 22 GLU B C 1
ATOM 1588 O O . GLU B 1 22 ? 17.516 8.375 2.432 1 90.75 22 GLU B O 1
ATOM 1593 N N . PHE B 1 23 ? 16.422 7.004 3.779 1 90.56 23 PHE B N 1
ATOM 1594 C CA . PHE B 1 23 ? 15.391 7.992 4.078 1 90.56 23 PHE B CA 1
ATOM 1595 C C . PHE B 1 23 ? 15.969 9.156 4.867 1 90.56 23 PHE B C 1
ATOM 1597 O O . PHE B 1 23 ? 15.68 10.32 4.574 1 90.56 23 PHE B O 1
ATOM 1604 N N . GLU B 1 24 ? 16.734 8.805 5.859 1 90.56 24 GLU B N 1
ATOM 1605 C CA . GLU B 1 24 ? 17.359 9.844 6.668 1 90.56 24 GLU B CA 1
ATOM 1606 C C . GLU B 1 24 ? 18.25 10.742 5.82 1 90.56 24 GLU B C 1
ATOM 1608 O O . GLU B 1 24 ? 18.219 11.969 5.953 1 90.56 24 GLU B O 1
ATOM 1613 N N . ARG B 1 25 ? 19 10.102 4.98 1 90.62 25 ARG B N 1
ATOM 1614 C CA . ARG B 1 25 ? 19.859 10.859 4.078 1 90.62 25 ARG B CA 1
ATOM 1615 C C . ARG B 1 25 ? 19.031 11.742 3.148 1 90.62 25 ARG B C 1
ATOM 1617 O O . ARG B 1 25 ? 19.375 12.906 2.936 1 90.62 25 ARG B O 1
ATOM 1624 N N . PHE B 1 26 ? 18 11.219 2.637 1 90.56 26 PHE B N 1
ATOM 1625 C CA . PHE B 1 26 ? 17.109 11.945 1.741 1 90.56 26 PHE B CA 1
ATOM 1626 C C . PHE B 1 26 ? 16.516 13.164 2.438 1 90.56 26 PHE B C 1
ATOM 1628 O O . PHE B 1 26 ? 16.562 14.273 1.897 1 90.56 26 PHE B O 1
ATOM 1635 N N . GLU B 1 27 ? 15.977 12.93 3.596 1 90.12 27 GLU B N 1
ATOM 1636 C CA . GLU B 1 27 ? 15.367 14.031 4.336 1 90.12 27 GLU B CA 1
ATOM 1637 C C . GLU B 1 27 ? 16.375 15.141 4.605 1 90.12 27 GLU B C 1
ATOM 1639 O O . GLU B 1 27 ? 16.078 16.328 4.398 1 90.12 27 GLU B O 1
ATOM 1644 N N . ARG B 1 28 ? 17.562 14.797 5.043 1 89.25 28 ARG B N 1
ATOM 1645 C CA . ARG B 1 28 ? 18.609 15.766 5.367 1 89.25 28 ARG B CA 1
ATOM 1646 C C . ARG B 1 28 ? 19.016 16.562 4.141 1 89.25 28 ARG B C 1
ATOM 1648 O O . ARG B 1 28 ? 19.078 17.797 4.195 1 89.25 28 ARG B O 1
ATOM 1655 N N . GLU B 1 29 ? 19.203 15.859 3.066 1 87.69 29 GLU B N 1
ATOM 1656 C CA . GLU B 1 29 ? 19.641 16.516 1.842 1 87.69 29 GLU B CA 1
ATOM 1657 C C . GLU B 1 29 ? 18.531 17.375 1.239 1 87.69 29 GLU B C 1
ATOM 1659 O O . GLU B 1 29 ? 18.797 18.438 0.666 1 87.69 29 GLU B O 1
ATOM 1664 N N . PHE B 1 30 ? 17.328 16.891 1.343 1 87.62 30 PHE B N 1
ATOM 1665 C CA . PHE B 1 30 ? 16.188 17.641 0.82 1 87.62 30 PHE B CA 1
ATOM 1666 C C . PHE B 1 30 ? 16.031 18.953 1.578 1 87.62 30 PHE B C 1
ATOM 1668 O O . PHE B 1 30 ? 15.805 20 0.971 1 87.62 30 PHE B O 1
ATOM 1675 N N . MET B 1 31 ? 16.062 18.875 2.9 1 84.31 31 MET B N 1
ATOM 1676 C CA . MET B 1 31 ? 15.914 20.062 3.727 1 84.31 31 MET B CA 1
ATOM 1677 C C . MET B 1 31 ? 17.016 21.078 3.414 1 84.31 31 MET B C 1
ATOM 1679 O O . MET B 1 31 ? 16.766 22.281 3.402 1 84.31 31 MET B O 1
ATOM 1683 N N . ARG B 1 32 ? 18.125 20.609 3.119 1 82.44 32 ARG B N 1
ATOM 1684 C CA . ARG B 1 32 ? 19.25 21.469 2.768 1 82.44 32 ARG B CA 1
ATOM 1685 C C . ARG B 1 32 ? 19.016 22.141 1.416 1 82.44 32 ARG B C 1
ATOM 1687 O O . ARG B 1 32 ? 19.156 23.359 1.289 1 82.44 32 ARG B O 1
ATOM 1694 N N . LEU B 1 33 ? 18.547 21.375 0.406 1 77.06 33 LEU B N 1
ATOM 1695 C CA . LEU B 1 33 ? 18.359 21.875 -0.957 1 77.06 33 LEU B CA 1
ATOM 1696 C C . LEU B 1 33 ? 17.078 22.672 -1.081 1 77.06 33 LEU B C 1
ATOM 1698 O O . LEU B 1 33 ? 17 23.625 -1.863 1 77.06 33 LEU B O 1
ATOM 1702 N N . GLY B 1 34 ? 15.891 22.094 -0.539 1 71 34 GLY B N 1
ATOM 1703 C CA . GLY B 1 34 ? 14.594 22.75 -0.612 1 71 34 GLY B CA 1
ATOM 1704 C C . GLY B 1 34 ? 14.609 24.172 -0.076 1 71 34 GLY B C 1
ATOM 1705 O O . GLY B 1 34 ? 13.906 25.047 -0.59 1 71 34 GLY B O 1
ATOM 1706 N N . SER B 1 35 ? 15.32 24.375 0.901 1 63.94 35 SER B N 1
ATOM 1707 C CA . SER B 1 35 ? 15.477 25.719 1.46 1 63.94 35 SER B CA 1
ATOM 1708 C C . SER B 1 35 ? 16.109 26.672 0.451 1 63.94 35 SER B C 1
ATOM 1710 O O . SER B 1 35 ? 15.82 27.875 0.452 1 63.94 35 SER B O 1
ATOM 1712 N N . GLU B 1 36 ? 16.75 26.109 -0.515 1 64.56 36 GLU B N 1
ATOM 1713 C CA . GLU B 1 36 ? 17.453 26.953 -1.472 1 64.56 36 GLU B CA 1
ATOM 1714 C C . GLU B 1 36 ? 16.594 27.25 -2.697 1 64.56 36 GLU B C 1
ATOM 1716 O O . GLU B 1 36 ? 16.734 28.297 -3.318 1 64.56 36 GLU B O 1
ATOM 1721 N N . GLU B 1 37 ? 15.836 26.297 -3.139 1 63.69 37 GLU B N 1
ATOM 1722 C CA . GLU B 1 37 ? 15.188 26.391 -4.441 1 63.69 37 GLU B CA 1
ATOM 1723 C C . GLU B 1 37 ? 13.727 26.797 -4.305 1 63.69 37 GLU B C 1
ATOM 1725 O O . GLU B 1 37 ? 13.023 26.953 -5.305 1 63.69 37 GLU B O 1
ATOM 1730 N N . GLY B 1 38 ? 13.398 27.375 -3.215 1 61.66 38 GLY B N 1
ATOM 1731 C CA . GLY B 1 38 ? 12.008 27.766 -3.014 1 61.66 38 GLY B CA 1
ATOM 1732 C C . GLY B 1 38 ? 11.078 26.562 -2.904 1 61.66 38 GLY B C 1
ATOM 1733 O O . GLY B 1 38 ? 11.453 25.453 -3.26 1 61.66 38 GLY B O 1
ATOM 1734 N N . ALA B 1 39 ? 9.961 26.719 -2.328 1 62.16 39 ALA B N 1
ATOM 1735 C CA . ALA B 1 39 ? 9.008 25.688 -1.912 1 62.16 39 ALA B CA 1
ATOM 1736 C C . ALA B 1 39 ? 8.242 25.141 -3.109 1 62.16 39 ALA B C 1
ATOM 1738 O O . ALA B 1 39 ? 7.48 25.859 -3.756 1 62.16 39 ALA B O 1
ATOM 1739 N N . LYS B 1 40 ? 8.836 24.172 -3.914 1 74.06 40 LYS B N 1
ATOM 1740 C CA . LYS B 1 40 ? 8.039 23.484 -4.918 1 74.06 40 LYS B CA 1
ATOM 1741 C C . LYS B 1 40 ? 7.254 22.328 -4.297 1 74.06 40 LYS B C 1
ATOM 1743 O O . LYS B 1 40 ? 7.703 21.719 -3.33 1 74.06 40 LYS B O 1
ATOM 1748 N N . VAL B 1 41 ? 5.992 22.281 -4.719 1 82.56 41 VAL B N 1
ATOM 1749 C CA . VAL B 1 41 ? 5.098 21.219 -4.266 1 82.56 41 VAL B CA 1
ATOM 1750 C C . VAL B 1 41 ? 5.297 19.969 -5.125 1 82.56 41 VAL B C 1
ATOM 1752 O O . VAL B 1 41 ? 5.301 20.047 -6.355 1 82.56 41 VAL B O 1
ATOM 1755 N N . TYR B 1 42 ? 5.703 18.859 -4.438 1 84.19 42 TYR B N 1
ATOM 1756 C CA . TYR B 1 42 ? 5.938 17.594 -5.117 1 84.19 42 TYR B CA 1
ATOM 1757 C C . TYR B 1 42 ? 5.102 16.484 -4.5 1 84.19 42 TYR B C 1
ATOM 1759 O O . TYR B 1 42 ? 4.809 16.516 -3.301 1 84.19 42 TYR B O 1
ATOM 1767 N N . GLY B 1 43 ? 4.785 15.477 -5.512 1 86.25 43 GLY B N 1
ATOM 1768 C CA . GLY B 1 43 ? 4.148 14.258 -5.023 1 86.25 43 GLY B CA 1
ATOM 1769 C C . GLY B 1 43 ? 2.646 14.25 -5.223 1 86.25 43 GLY B C 1
ATOM 1770 O O . GLY B 1 43 ? 2.102 15.117 -5.914 1 86.25 43 GLY B O 1
ATOM 1771 N N . PRO B 1 44 ? 2.066 13.242 -4.68 1 93.25 44 PRO B N 1
ATOM 1772 C CA . PRO B 1 44 ? 2.57 12.164 -3.822 1 93.25 44 PRO B CA 1
ATOM 1773 C C . PRO B 1 44 ? 3.311 11.086 -4.609 1 93.25 44 PRO B C 1
ATOM 1775 O O . PRO B 1 44 ? 2.881 10.711 -5.699 1 93.25 44 PRO B O 1
ATOM 1778 N N . TYR B 1 45 ? 4.391 10.656 -4.102 1 94.38 45 TYR B N 1
ATOM 1779 C CA . TYR B 1 45 ? 5.102 9.469 -4.562 1 94.38 45 TYR B CA 1
ATOM 1780 C C . TYR B 1 45 ? 4.844 8.289 -3.635 1 94.38 45 TYR B C 1
ATOM 1782 O O . TYR B 1 45 ? 5.16 8.344 -2.445 1 94.38 45 TYR B O 1
ATOM 1790 N N . VAL B 1 46 ? 4.242 7.344 -4.184 1 97.06 46 VAL B N 1
ATOM 1791 C CA . VAL B 1 46 ? 3.926 6.145 -3.41 1 97.06 46 VAL B CA 1
ATOM 1792 C C . VAL B 1 46 ? 4.727 4.961 -3.943 1 97.06 46 VAL B C 1
ATOM 1794 O O . VAL B 1 46 ? 4.684 4.664 -5.141 1 97.06 46 VAL B O 1
ATOM 1797 N N . TYR B 1 47 ? 5.391 4.34 -3.033 1 96.19 47 TYR B N 1
ATOM 1798 C CA . TYR B 1 47 ? 6.168 3.16 -3.395 1 96.19 47 TYR B CA 1
ATOM 1799 C C . TYR B 1 47 ? 6.129 2.121 -2.281 1 96.19 47 TYR B C 1
ATOM 1801 O O . TYR B 1 47 ? 6.211 2.463 -1.101 1 96.19 47 TYR B O 1
ATOM 1809 N N . GLY B 1 48 ? 5.957 0.912 -2.674 1 96.44 48 GLY B N 1
ATOM 1810 C CA . GLY B 1 48 ? 5.984 -0.182 -1.717 1 96.44 48 GLY B CA 1
ATOM 1811 C C . GLY B 1 48 ? 6.32 -1.52 -2.348 1 96.44 48 GLY B C 1
ATOM 1812 O O . GLY B 1 48 ? 6.457 -1.619 -3.57 1 96.44 48 GLY B O 1
ATOM 1813 N N . PHE B 1 49 ? 6.488 -2.471 -1.472 1 96.25 49 PHE B N 1
ATOM 1814 C CA . PHE B 1 49 ? 6.824 -3.816 -1.927 1 96.25 49 PHE B CA 1
ATOM 1815 C C . PHE B 1 49 ? 6.328 -4.863 -0.935 1 96.25 49 PHE B C 1
ATOM 1817 O O . PHE B 1 49 ? 6.102 -4.555 0.238 1 96.25 49 PHE B O 1
ATOM 1824 N N . ARG B 1 50 ? 6.109 -5.992 -1.455 1 96.88 50 ARG B N 1
ATOM 1825 C CA . ARG B 1 50 ? 5.844 -7.191 -0.67 1 96.88 50 ARG B CA 1
ATOM 1826 C C . ARG B 1 50 ? 6.887 -8.273 -0.949 1 96.88 50 ARG B C 1
ATOM 1828 O O . ARG B 1 50 ? 7.168 -8.586 -2.107 1 96.88 50 ARG B O 1
ATOM 1835 N N . ILE B 1 51 ? 7.438 -8.812 0.094 1 94.44 51 ILE B N 1
ATOM 1836 C CA . ILE B 1 51 ? 8.391 -9.906 -0.042 1 94.44 51 ILE B CA 1
ATOM 1837 C C . ILE B 1 51 ? 7.801 -11.188 0.556 1 94.44 51 ILE B C 1
ATOM 1839 O O . ILE B 1 51 ? 7.27 -11.164 1.669 1 94.44 51 ILE B O 1
ATOM 1843 N N . THR B 1 52 ? 7.84 -12.242 -0.178 1 93.25 52 THR B N 1
ATOM 1844 C CA . THR B 1 52 ? 7.465 -13.578 0.29 1 93.25 52 THR B CA 1
ATOM 1845 C C . THR B 1 52 ? 8.523 -14.602 -0.094 1 93.25 52 THR B C 1
ATOM 1847 O O . THR B 1 52 ? 9.25 -14.414 -1.074 1 93.25 52 THR B O 1
ATOM 1850 N N . VAL B 1 53 ? 8.656 -15.547 0.746 1 89.69 53 VAL B N 1
ATOM 1851 C CA . VAL B 1 53 ? 9.445 -16.719 0.406 1 89.69 53 VAL B CA 1
ATOM 1852 C C . VAL B 1 53 ? 8.594 -17.984 0.562 1 89.69 53 VAL B C 1
ATOM 1854 O O . VAL B 1 53 ? 8.094 -18.266 1.649 1 89.69 53 VAL B O 1
ATOM 1857 N N . GLY B 1 54 ? 8.438 -18.609 -0.576 1 86.12 54 GLY B N 1
ATOM 1858 C CA . GLY B 1 54 ? 7.668 -19.844 -0.562 1 86.12 54 GLY B CA 1
ATOM 1859 C C . GLY B 1 54 ? 8.523 -21.078 -0.319 1 86.12 54 GLY B C 1
ATOM 1860 O O . GLY B 1 54 ? 9.688 -20.969 0.066 1 86.12 54 GLY B O 1
ATOM 1861 N N . PRO B 1 55 ? 7.867 -22.234 -0.513 1 83.06 55 PRO B N 1
ATOM 1862 C CA . PRO B 1 55 ? 8.547 -23.516 -0.268 1 83.06 55 PRO B CA 1
ATOM 1863 C C . PRO B 1 55 ? 9.75 -23.719 -1.185 1 83.06 55 PRO B C 1
ATOM 1865 O O . PRO B 1 55 ? 10.656 -24.5 -0.852 1 83.06 55 PRO B O 1
ATOM 1868 N N . ASP B 1 56 ? 9.797 -23.047 -2.32 1 83.31 56 ASP B N 1
ATOM 1869 C CA . ASP B 1 56 ? 10.898 -23.203 -3.262 1 83.31 56 ASP B CA 1
ATOM 1870 C C . ASP B 1 56 ? 12.133 -22.438 -2.793 1 83.31 56 ASP B C 1
ATOM 1872 O O . ASP B 1 56 ? 13.203 -22.531 -3.395 1 83.31 56 ASP B O 1
ATOM 1876 N N . GLY B 1 57 ? 11.898 -21.609 -1.771 1 81.94 57 GLY B N 1
ATOM 1877 C CA . GLY B 1 57 ? 13.023 -20.922 -1.15 1 81.94 57 GLY B CA 1
ATOM 1878 C C . GLY B 1 57 ? 13.438 -19.656 -1.896 1 81.94 57 GLY B C 1
ATOM 1879 O O . GLY B 1 57 ? 14.398 -19 -1.512 1 81.94 57 GLY B O 1
ATOM 1880 N N . LYS B 1 58 ? 12.734 -19.375 -2.936 1 86.38 58 LYS B N 1
ATOM 1881 C CA . LYS B 1 58 ? 13.086 -18.203 -3.738 1 86.38 58 LYS B CA 1
ATOM 1882 C C . LYS B 1 58 ? 12.289 -16.969 -3.297 1 86.38 58 LYS B C 1
ATOM 1884 O O . LYS B 1 58 ? 11.062 -17.031 -3.182 1 86.38 58 LYS B O 1
ATOM 1889 N N . PRO B 1 59 ? 12.969 -15.891 -3.064 1 89 59 PRO B N 1
ATOM 1890 C CA . PRO B 1 59 ? 12.219 -14.68 -2.699 1 89 59 PRO B CA 1
ATOM 1891 C C . PRO B 1 59 ? 11.484 -14.062 -3.885 1 89 59 PRO B C 1
ATOM 1893 O O . PRO B 1 59 ? 12 -14.047 -5.004 1 89 59 PRO B O 1
ATOM 1896 N N . LYS B 1 60 ? 10.297 -13.688 -3.596 1 91.38 60 LYS B N 1
ATOM 1897 C CA . LYS B 1 60 ? 9.5 -12.953 -4.566 1 91.38 60 LYS B CA 1
ATOM 1898 C C . LYS B 1 60 ? 9.219 -11.531 -4.09 1 91.38 60 LYS B C 1
ATOM 1900 O O . LYS B 1 60 ? 8.719 -11.336 -2.98 1 91.38 60 LYS B O 1
ATOM 1905 N N . ILE B 1 61 ? 9.594 -10.625 -4.863 1 93.56 61 ILE B N 1
ATOM 1906 C CA . ILE B 1 61 ? 9.367 -9.219 -4.531 1 93.56 61 ILE B CA 1
ATOM 1907 C C . ILE B 1 61 ? 8.344 -8.617 -5.488 1 93.56 61 ILE B C 1
ATOM 1909 O O . ILE B 1 61 ? 8.547 -8.609 -6.703 1 93.56 61 ILE B O 1
ATOM 1913 N N . GLU B 1 62 ? 7.285 -8.164 -4.93 1 94.94 62 GLU B N 1
ATOM 1914 C CA . GLU B 1 62 ? 6.246 -7.492 -5.699 1 94.94 62 GLU B CA 1
ATOM 1915 C C . GLU B 1 62 ? 6.176 -6.008 -5.348 1 94.94 62 GLU B C 1
ATOM 1917 O O . GLU B 1 62 ? 5.852 -5.648 -4.215 1 94.94 62 GLU B O 1
ATOM 1922 N N . GLU B 1 63 ? 6.453 -5.262 -6.336 1 95.56 63 GLU B N 1
ATOM 1923 C CA . GLU B 1 63 ? 6.422 -3.818 -6.113 1 95.56 63 GLU B CA 1
ATOM 1924 C C . GLU B 1 63 ? 5.039 -3.244 -6.41 1 95.56 63 GLU B C 1
ATOM 1926 O O . GLU B 1 63 ? 4.27 -3.828 -7.176 1 95.56 63 GLU B O 1
ATOM 1931 N N . PHE B 1 64 ? 4.719 -2.121 -5.77 1 97.81 64 PHE B N 1
ATOM 1932 C CA . PHE B 1 64 ? 3.469 -1.412 -6.012 1 97.81 64 PHE B CA 1
ATOM 1933 C C . PHE B 1 64 ? 3.633 0.081 -5.754 1 97.81 64 PHE B C 1
ATOM 1935 O O . PHE B 1 64 ? 4.66 0.517 -5.227 1 97.81 64 PHE B O 1
ATOM 1942 N N . GLY B 1 65 ? 2.609 0.825 -6.211 1 97.75 65 GLY B N 1
ATOM 1943 C CA . GLY B 1 65 ? 2.684 2.273 -6.102 1 97.75 65 GLY B CA 1
ATOM 1944 C C . GLY B 1 65 ? 2.75 2.971 -7.445 1 97.75 65 GLY B C 1
ATOM 1945 O O . GLY B 1 65 ? 2.385 2.393 -8.469 1 97.75 65 GLY B O 1
ATOM 1946 N N . ASN B 1 66 ? 3.156 4.242 -7.352 1 97.38 66 ASN B N 1
ATOM 1947 C CA . ASN B 1 66 ? 3.148 4.992 -8.602 1 97.38 66 ASN B CA 1
ATOM 1948 C C . ASN B 1 66 ? 4.562 5.309 -9.078 1 97.38 66 ASN B C 1
ATOM 1950 O O . ASN B 1 66 ? 4.754 6.137 -9.969 1 97.38 66 ASN B O 1
ATOM 1954 N N . VAL B 1 67 ? 5.555 4.66 -8.43 1 95.19 67 VAL B N 1
ATOM 1955 C CA . VAL B 1 67 ? 6.949 4.75 -8.859 1 95.19 67 VAL B CA 1
ATOM 1956 C C . VAL B 1 67 ? 7.434 3.381 -9.328 1 95.19 67 VAL B C 1
ATOM 1958 O O . VAL B 1 67 ? 7.27 2.381 -8.625 1 95.19 67 VAL B O 1
ATOM 1961 N N . ARG B 1 68 ? 7.965 3.369 -10.523 1 91.25 68 ARG B N 1
ATOM 1962 C CA . ARG B 1 68 ? 8.469 2.121 -11.086 1 91.25 68 ARG B CA 1
ATOM 1963 C C . ARG B 1 68 ? 9.891 2.295 -11.609 1 91.25 68 ARG B C 1
ATOM 1965 O O . ARG B 1 68 ? 10.305 3.408 -11.938 1 91.25 68 ARG B O 1
ATOM 1972 N N . ASN B 1 69 ? 10.5 1.184 -11.594 1 83.06 69 ASN B N 1
ATOM 1973 C CA . ASN B 1 69 ? 11.844 1.196 -12.156 1 83.06 69 ASN B CA 1
ATOM 1974 C C . ASN B 1 69 ? 11.828 0.868 -13.648 1 83.06 69 ASN B C 1
ATOM 1976 O O . ASN B 1 69 ? 11.25 -0.136 -14.062 1 83.06 69 ASN B O 1
ATOM 1980 N N . PHE B 1 70 ? 12.336 1.737 -14.438 1 80.12 70 PHE B N 1
ATOM 1981 C CA . PHE B 1 70 ? 12.5 1.495 -15.867 1 80.12 70 PHE B CA 1
ATOM 1982 C C . PHE B 1 70 ? 13.945 1.745 -16.297 1 80.12 70 PHE B C 1
ATOM 1984 O O . PHE B 1 70 ? 14.383 2.893 -16.359 1 80.12 70 PHE B O 1
ATOM 1991 N N . LYS B 1 71 ? 14.641 0.654 -16.641 1 81 71 LYS B N 1
ATOM 1992 C CA . LYS B 1 71 ? 16.016 0.707 -17.109 1 81 71 LYS B CA 1
ATOM 1993 C C . LYS B 1 71 ? 16.922 1.462 -16.125 1 81 71 LYS B C 1
ATOM 1995 O O . LYS B 1 71 ? 17.672 2.346 -16.531 1 81 71 LYS B O 1
ATOM 2000 N N . GLY B 1 72 ? 16.641 1.308 -14.836 1 77 72 GLY B N 1
ATOM 2001 C CA . GLY B 1 72 ? 17.516 1.872 -13.812 1 77 72 GLY B CA 1
ATOM 2002 C C . GLY B 1 72 ? 17.062 3.242 -13.344 1 77 72 GLY B C 1
ATOM 2003 O O . GLY B 1 72 ? 17.688 3.848 -12.477 1 77 72 GLY B O 1
ATOM 2004 N N . LYS B 1 73 ? 15.984 3.717 -13.969 1 84.38 73 LYS B N 1
ATOM 2005 C CA . LYS B 1 73 ? 15.477 5.027 -13.578 1 84.38 73 LYS B CA 1
ATOM 2006 C C . LYS B 1 73 ? 14.047 4.93 -13.055 1 84.38 73 LYS B C 1
ATOM 2008 O O . LYS B 1 73 ? 13.227 4.195 -13.609 1 84.38 73 LYS B O 1
ATOM 2013 N N . PRO B 1 74 ? 13.859 5.664 -12.039 1 87.44 74 PRO B N 1
ATOM 2014 C CA . PRO B 1 74 ? 12.477 5.676 -11.562 1 87.44 74 PRO B CA 1
ATOM 2015 C C . PRO B 1 74 ? 11.555 6.508 -12.453 1 87.44 74 PRO B C 1
ATOM 2017 O O . PRO B 1 74 ? 11.93 7.602 -12.883 1 87.44 74 PRO B O 1
ATOM 2020 N N . ILE B 1 75 ? 10.453 5.918 -12.773 1 92 75 ILE B N 1
ATOM 2021 C CA . ILE B 1 75 ? 9.414 6.613 -13.523 1 92 75 ILE B CA 1
ATOM 2022 C C . ILE B 1 75 ? 8.164 6.77 -12.656 1 92 75 ILE B C 1
ATOM 2024 O O . ILE B 1 75 ? 7.719 5.809 -12.016 1 92 75 ILE B O 1
ATOM 2028 N N . VAL B 1 76 ? 7.703 8 -12.641 1 92.88 76 VAL B N 1
ATOM 2029 C CA . VAL B 1 76 ? 6.504 8.289 -11.867 1 92.88 76 VAL B CA 1
ATOM 2030 C C . VAL B 1 76 ? 5.285 8.312 -12.781 1 92.88 76 VAL B C 1
ATOM 2032 O O . VAL B 1 76 ? 5.328 8.906 -13.867 1 92.88 76 VAL B O 1
ATOM 2035 N N . SER B 1 77 ? 4.254 7.66 -12.383 1 95.19 77 SER B N 1
ATOM 2036 C CA . SER B 1 77 ? 3.016 7.637 -13.148 1 95.19 77 SER B CA 1
ATOM 2037 C C . SER B 1 77 ? 1.846 8.18 -12.336 1 95.19 77 SER B C 1
ATOM 2039 O O . SER B 1 77 ? 1.912 8.234 -11.102 1 95.19 77 SER B O 1
ATOM 2041 N N . GLU B 1 78 ? 0.817 8.625 -13.055 1 94.94 78 GLU B N 1
ATOM 2042 C CA . GLU B 1 78 ? -0.418 9.016 -12.383 1 94.94 78 GLU B CA 1
ATOM 2043 C C . GLU B 1 78 ? -1.143 7.797 -11.805 1 94.94 78 GLU B C 1
ATOM 2045 O O . GLU B 1 78 ? -1.835 7.902 -10.797 1 94.94 78 GLU B O 1
ATOM 2050 N N . GLU B 1 79 ? -0.927 6.754 -12.492 1 97.75 79 GLU B N 1
ATOM 2051 C CA . GLU B 1 79 ? -1.55 5.508 -12.055 1 97.75 79 GLU B CA 1
ATOM 2052 C C . GLU B 1 79 ? -0.658 4.758 -11.07 1 97.75 79 GLU B C 1
ATOM 2054 O O . GLU B 1 79 ? 0.562 4.715 -11.234 1 97.75 79 GLU B O 1
ATOM 2059 N N . ARG B 1 80 ? -1.268 4.211 -10.102 1 98.25 80 ARG B N 1
ATOM 2060 C CA . ARG B 1 80 ? -0.553 3.334 -9.18 1 98.25 80 ARG B CA 1
ATOM 2061 C C . ARG B 1 80 ? -0.646 1.879 -9.617 1 98.25 80 ARG B C 1
ATOM 2063 O O . ARG B 1 80 ? -1.703 1.426 -10.062 1 98.25 80 ARG B O 1
ATOM 2070 N N . GLU B 1 81 ? 0.45 1.204 -9.57 1 98.38 81 GLU B N 1
ATOM 2071 C CA . GLU B 1 81 ? 0.351 -0.252 -9.617 1 98.38 81 GLU B CA 1
ATOM 2072 C C . GLU B 1 81 ? -0.196 -0.809 -8.305 1 98.38 81 GLU B C 1
ATOM 2074 O O . GLU B 1 81 ? 0.35 -0.538 -7.23 1 98.38 81 GLU B O 1
ATOM 2079 N N . PRO B 1 82 ? -1.308 -1.563 -8.391 1 98.69 82 PRO B N 1
ATOM 2080 C CA . PRO B 1 82 ? -1.832 -2.143 -7.152 1 98.69 82 PRO B CA 1
ATOM 2081 C C . PRO B 1 82 ? -0.964 -3.279 -6.621 1 98.69 82 PRO B C 1
ATOM 2083 O O . PRO B 1 82 ? -0.199 -3.885 -7.379 1 98.69 82 PRO B O 1
ATOM 2086 N N . LEU B 1 83 ? -0.948 -3.457 -5.324 1 98.38 83 LEU B N 1
ATOM 2087 C CA . LEU B 1 83 ? -0.385 -4.688 -4.777 1 98.38 83 LEU B CA 1
ATOM 2088 C C . LEU B 1 83 ? -1.196 -5.898 -5.219 1 98.38 83 LEU B C 1
ATOM 2090 O O . LEU B 1 83 ? -2.408 -5.953 -5 1 98.38 83 LEU B O 1
ATOM 2094 N N . VAL B 1 84 ? -0.521 -6.891 -5.84 1 98.31 84 VAL B N 1
ATOM 2095 C CA . VAL B 1 84 ? -1.229 -8.016 -6.453 1 98.31 84 VAL B CA 1
ATOM 2096 C C . VAL B 1 84 ? -0.635 -9.328 -5.961 1 98.31 84 VAL B C 1
ATOM 2098 O O . VAL B 1 84 ? 0.586 -9.461 -5.848 1 98.31 84 VAL B O 1
ATOM 2101 N N . ASP B 1 85 ? -1.509 -10.234 -5.676 1 96 85 ASP B N 1
ATOM 2102 C CA . ASP B 1 85 ? -1.145 -11.617 -5.398 1 96 85 ASP B CA 1
ATOM 2103 C C . ASP B 1 85 ? -1.675 -12.555 -6.48 1 96 85 ASP B C 1
ATOM 2105 O O . ASP B 1 85 ? -2.834 -12.445 -6.887 1 96 85 ASP B O 1
ATOM 2109 N N . VAL B 1 86 ? -0.778 -13.375 -6.977 1 96.5 86 VAL B N 1
ATOM 2110 C CA . VAL B 1 86 ? -1.174 -14.406 -7.93 1 96.5 86 VAL B CA 1
ATOM 2111 C C . VAL B 1 86 ? -1.052 -15.781 -7.285 1 96.5 86 VAL B C 1
ATOM 2113 O O . VAL B 1 86 ? 0.048 -16.219 -6.926 1 96.5 86 VAL B O 1
ATOM 2116 N N . ILE B 1 87 ? -2.182 -16.469 -7.152 1 94.5 87 ILE B N 1
ATOM 2117 C CA . ILE B 1 87 ? -2.234 -17.766 -6.512 1 94.5 87 ILE B CA 1
ATOM 2118 C C . ILE B 1 87 ? -2.648 -18.828 -7.535 1 94.5 87 ILE B C 1
ATOM 2120 O O . ILE B 1 87 ? -3.729 -18.734 -8.125 1 94.5 87 ILE B O 1
ATOM 2124 N N . GLU B 1 88 ? -1.756 -19.75 -7.707 1 93.81 88 GLU B N 1
ATOM 2125 C CA . GLU B 1 88 ? -2.072 -20.844 -8.609 1 93.81 88 GLU B CA 1
ATOM 2126 C C . GLU B 1 88 ? -2.541 -22.078 -7.836 1 93.81 88 GLU B C 1
ATOM 2128 O O . GLU B 1 88 ? -1.846 -22.562 -6.938 1 93.81 88 GLU B O 1
ATOM 2133 N N . LYS B 1 89 ? -3.713 -22.469 -8.086 1 91.44 89 LYS B N 1
ATOM 2134 C CA . LYS B 1 89 ? -4.273 -23.719 -7.562 1 91.44 89 LYS B CA 1
ATOM 2135 C C . LYS B 1 89 ? -4.41 -24.766 -8.656 1 91.44 89 LYS B C 1
ATOM 2137 O O . LYS B 1 89 ? -4.051 -24.516 -9.812 1 91.44 89 LYS B O 1
ATOM 2142 N N . ASN B 1 90 ? -4.844 -25.938 -8.289 1 87.81 90 ASN B N 1
ATOM 2143 C CA . ASN B 1 90 ? -4.848 -27.047 -9.219 1 87.81 90 ASN B CA 1
ATOM 2144 C C . ASN B 1 90 ? -5.602 -26.719 -10.5 1 87.81 90 ASN B C 1
ATOM 2146 O O . ASN B 1 90 ? -5.098 -26.938 -11.602 1 87.81 90 ASN B O 1
ATOM 2150 N N . ASP B 1 91 ? -6.758 -26.094 -10.445 1 92.88 91 ASP B N 1
ATOM 2151 C CA . ASP B 1 91 ? -7.543 -25.922 -11.664 1 92.88 91 ASP B CA 1
ATOM 2152 C C . ASP B 1 91 ? -7.77 -24.453 -11.984 1 92.88 91 ASP B C 1
ATOM 2154 O O . ASP B 1 91 ? -8.398 -24.109 -12.992 1 92.88 91 ASP B O 1
ATOM 2158 N N . GLU B 1 92 ? -7.227 -23.641 -11.141 1 96.75 92 GLU B N 1
ATOM 2159 C CA . GLU B 1 92 ? -7.523 -22.219 -11.375 1 96.75 92 GLU B CA 1
ATOM 2160 C C . GLU B 1 92 ? -6.352 -21.344 -10.961 1 96.75 92 GLU B C 1
ATOM 2162 O O . GLU B 1 92 ? -5.457 -21.781 -10.242 1 96.75 92 GLU B O 1
ATOM 2167 N N . VAL B 1 93 ? -6.387 -20.156 -11.516 1 97.06 93 VAL B N 1
ATOM 2168 C CA . VAL B 1 93 ? -5.512 -19.062 -11.094 1 97.06 93 VAL B CA 1
ATOM 2169 C C . VAL B 1 93 ? -6.348 -17.938 -10.492 1 97.06 93 VAL B C 1
ATOM 2171 O O . VAL B 1 93 ? -7.344 -17.516 -11.078 1 97.06 93 VAL B O 1
ATOM 2174 N N . ARG B 1 94 ? -5.961 -17.547 -9.297 1 98 94 ARG B N 1
ATOM 2175 C CA . ARG B 1 94 ? -6.625 -16.422 -8.641 1 98 94 ARG B CA 1
ATOM 2176 C C . ARG B 1 94 ? -5.703 -15.219 -8.555 1 98 94 ARG B C 1
ATOM 2178 O O . ARG B 1 94 ? -4.566 -15.328 -8.094 1 98 94 ARG B O 1
ATOM 2185 N N . VAL B 1 95 ? -6.191 -14.148 -9.062 1 98.19 95 VAL B N 1
ATOM 2186 C CA . VAL B 1 95 ? -5.473 -12.883 -8.969 1 98.19 95 VAL B CA 1
ATOM 2187 C C . VAL B 1 95 ? -6.199 -11.945 -8 1 98.19 95 VAL B C 1
ATOM 2189 O O . VAL B 1 95 ? -7.383 -11.648 -8.188 1 98.19 95 VAL B O 1
ATOM 2192 N N . ILE B 1 96 ? -5.492 -11.539 -6.934 1 98.25 96 ILE B N 1
ATOM 2193 C CA . ILE B 1 96 ? -6.062 -10.664 -5.918 1 98.25 96 ILE B CA 1
ATOM 2194 C C . ILE B 1 96 ? -5.32 -9.328 -5.914 1 98.25 96 ILE B C 1
ATOM 2196 O O . ILE B 1 96 ? -4.105 -9.289 -5.703 1 98.25 96 ILE B O 1
ATOM 2200 N N . ALA B 1 97 ? -6.02 -8.219 -6.16 1 98.75 97 ALA B N 1
ATOM 2201 C CA . ALA B 1 97 ? -5.414 -6.895 -6.258 1 98.75 97 ALA B CA 1
ATOM 2202 C C . ALA B 1 97 ? -6.051 -5.926 -5.262 1 98.75 97 ALA B C 1
ATOM 2204 O O . ALA B 1 97 ? -7.273 -5.883 -5.125 1 98.75 97 ALA B O 1
ATOM 2205 N N . GLU B 1 98 ? -5.238 -5.195 -4.531 1 98.75 98 GLU B N 1
ATOM 2206 C CA . GLU B 1 98 ? -5.723 -4.117 -3.674 1 98.75 98 GLU B CA 1
ATOM 2207 C C . GLU B 1 98 ? -5.93 -2.832 -4.469 1 98.75 98 GLU B C 1
ATOM 2209 O O . GLU B 1 98 ? -4.961 -2.191 -4.883 1 98.75 98 GLU B O 1
ATOM 2214 N N . VAL B 1 99 ? -7.18 -2.473 -4.672 1 98.69 99 VAL B N 1
ATOM 2215 C CA . VAL B 1 99 ? -7.57 -1.312 -5.465 1 98.69 99 VAL B CA 1
ATOM 2216 C C . VAL B 1 99 ? -8.547 -0.449 -4.676 1 98.69 99 VAL B C 1
ATOM 2218 O O . VAL B 1 99 ? -9.688 -0.244 -5.102 1 98.69 99 VAL B O 1
ATOM 2221 N N . PRO B 1 100 ? -8.148 0.127 -3.623 1 98.62 100 PRO B N 1
ATOM 2222 C CA . PRO B 1 100 ? -9.078 0.933 -2.82 1 98.62 100 PRO B CA 1
ATOM 2223 C C . PRO B 1 100 ? -9.422 2.266 -3.482 1 98.62 100 PRO B C 1
ATOM 2225 O O . PRO B 1 100 ? -8.602 2.828 -4.211 1 98.62 100 PRO B O 1
ATOM 2228 N N . GLY B 1 101 ? -10.562 2.799 -3.283 1 98.06 101 GLY B N 1
ATOM 2229 C CA . GLY B 1 101 ? -10.906 4.184 -3.572 1 98.06 101 GLY B CA 1
ATOM 2230 C C . GLY B 1 101 ? -11.531 4.371 -4.941 1 98.06 101 GLY B C 1
ATOM 2231 O O . GLY B 1 101 ? -11.648 5.496 -5.426 1 98.06 101 GLY B O 1
ATOM 2232 N N . VAL B 1 102 ? -11.914 3.238 -5.547 1 98.31 102 VAL B N 1
ATOM 2233 C CA . VAL B 1 102 ? -12.609 3.33 -6.828 1 98.31 102 VAL B CA 1
ATOM 2234 C C . VAL B 1 102 ? -13.922 2.555 -6.766 1 98.31 102 VAL B C 1
ATOM 2236 O O . VAL B 1 102 ? -14.102 1.698 -5.895 1 98.31 102 VAL B O 1
ATOM 2239 N N . ASN B 1 103 ? -14.812 2.891 -7.66 1 97.81 103 ASN B N 1
ATOM 2240 C CA . ASN B 1 103 ? -16.047 2.133 -7.789 1 97.81 103 ASN B CA 1
ATOM 2241 C C . ASN B 1 103 ? -15.898 0.97 -8.766 1 97.81 103 ASN B C 1
ATOM 2243 O O . ASN B 1 103 ? -15.055 1.018 -9.664 1 97.81 103 ASN B O 1
ATOM 2247 N N . LYS B 1 104 ? -16.781 -0.022 -8.531 1 97.62 104 LYS B N 1
ATOM 2248 C CA . LYS B 1 104 ? -16.719 -1.241 -9.336 1 97.62 104 LYS B CA 1
ATOM 2249 C C . LYS B 1 104 ? -16.828 -0.929 -10.82 1 97.62 104 LYS B C 1
ATOM 2251 O O . LYS B 1 104 ? -16.141 -1.542 -11.648 1 97.62 104 LYS B O 1
ATOM 2256 N N . ASP B 1 105 ? -17.656 0.034 -11.203 1 97.88 105 ASP B N 1
ATOM 2257 C CA . ASP B 1 105 ? -17.922 0.332 -12.602 1 97.88 105 ASP B CA 1
ATOM 2258 C C . ASP B 1 105 ? -16.766 1.082 -13.242 1 97.88 105 ASP B C 1
ATOM 2260 O O . ASP B 1 105 ? -16.734 1.286 -14.453 1 97.88 105 ASP B O 1
ATOM 2264 N N . GLN B 1 106 ? -15.805 1.438 -12.438 1 98.56 106 GLN B N 1
ATOM 2265 C CA . GLN B 1 106 ? -14.633 2.162 -12.922 1 98.56 106 GLN B CA 1
ATOM 2266 C C . GLN B 1 106 ? -13.461 1.216 -13.172 1 98.56 106 GLN B C 1
ATOM 2268 O O . GLN B 1 106 ? -12.367 1.654 -13.523 1 98.56 106 GLN B O 1
ATOM 2273 N N . ILE B 1 107 ? -13.688 -0.028 -12.953 1 98.75 107 ILE B N 1
ATOM 2274 C CA . ILE B 1 107 ? -12.641 -1.033 -13.07 1 98.75 107 ILE B CA 1
ATOM 2275 C C . ILE B 1 107 ? -12.836 -1.835 -14.352 1 98.75 107 ILE B C 1
ATOM 2277 O O . ILE B 1 107 ? -13.93 -2.326 -14.625 1 98.75 107 ILE B O 1
ATOM 2281 N N . LYS B 1 108 ? -11.781 -1.879 -15.109 1 98.44 108 LYS B N 1
ATOM 2282 C CA . LYS B 1 108 ? -11.734 -2.705 -16.312 1 98.44 108 LYS B CA 1
ATOM 2283 C C . LYS B 1 108 ? -10.664 -3.783 -16.203 1 98.44 108 LYS B C 1
ATOM 2285 O O . LYS B 1 108 ? -9.539 -3.506 -15.797 1 98.44 108 LYS B O 1
ATOM 2290 N N . VAL B 1 109 ? -11.055 -4.965 -16.516 1 98.31 109 VAL B N 1
ATOM 2291 C CA . VAL B 1 109 ? -10.141 -6.102 -16.5 1 98.31 109 VAL B CA 1
ATOM 2292 C C . VAL B 1 109 ? -10.18 -6.805 -17.859 1 98.31 109 VAL B C 1
ATOM 2294 O O . VAL B 1 109 ? -11.25 -7.082 -18.391 1 98.31 109 VAL B O 1
ATOM 2297 N N . LYS B 1 110 ? -8.984 -7.047 -18.375 1 97.12 110 LYS B N 1
ATOM 2298 C CA . LYS B 1 110 ? -8.883 -7.711 -19.672 1 97.12 110 LYS B CA 1
ATOM 2299 C C . LYS B 1 110 ? -7.777 -8.758 -19.672 1 97.12 110 LYS B C 1
ATOM 2301 O O . LYS B 1 110 ? -6.773 -8.609 -18.984 1 97.12 110 LYS B O 1
ATOM 2306 N N . ILE B 1 111 ? -8.055 -9.734 -20.359 1 95.81 111 ILE B N 1
ATOM 2307 C CA . ILE B 1 111 ? -7.012 -10.727 -20.594 1 95.81 111 ILE B CA 1
ATOM 2308 C C . ILE B 1 111 ? -6.418 -10.531 -21.984 1 95.81 111 ILE B C 1
ATOM 2310 O O . ILE B 1 111 ? -7.152 -10.422 -22.969 1 95.81 111 ILE B O 1
ATOM 2314 N N . SER B 1 112 ? -5.16 -10.398 -22.109 1 93.56 112 SER B N 1
ATOM 2315 C CA . SER B 1 112 ? -4.418 -10.281 -23.359 1 93.56 112 SER B CA 1
ATOM 2316 C C . SER B 1 112 ? -3.232 -11.242 -23.391 1 93.56 112 SER B C 1
ATOM 2318 O O . SER B 1 112 ? -2.182 -10.961 -22.812 1 93.56 112 SER B O 1
ATOM 2320 N N . GLY B 1 113 ? -3.459 -12.359 -24.172 1 90.31 113 GLY B N 1
ATOM 2321 C CA . GLY B 1 113 ? -2.426 -13.383 -24.125 1 90.31 113 GLY B CA 1
ATOM 2322 C C . GLY B 1 113 ? -2.27 -14 -22.734 1 90.31 113 GLY B C 1
ATOM 2323 O O . GLY B 1 113 ? -3.234 -14.516 -22.172 1 90.31 113 GLY B O 1
ATOM 2324 N N . ASN B 1 114 ? -1.062 -13.953 -22.156 1 93.31 114 ASN B N 1
ATOM 2325 C CA . ASN B 1 114 ? -0.792 -14.508 -20.844 1 93.31 114 ASN B CA 1
ATOM 2326 C C . ASN B 1 114 ? -0.752 -13.422 -19.766 1 93.31 114 ASN B C 1
ATOM 2328 O O . ASN B 1 114 ? -0.138 -13.602 -18.719 1 93.31 114 ASN B O 1
ATOM 2332 N N . LYS B 1 115 ? -1.438 -12.359 -20.125 1 97.31 115 LYS B N 1
ATOM 2333 C CA . LYS B 1 115 ? -1.44 -11.25 -19.172 1 97.31 115 LYS B CA 1
ATOM 2334 C C . LYS B 1 115 ? -2.863 -10.883 -18.766 1 97.31 115 LYS B C 1
ATOM 2336 O O . LYS B 1 115 ? -3.783 -10.93 -19.578 1 97.31 115 LYS B O 1
ATOM 2341 N N . LEU B 1 116 ? -2.98 -10.609 -17.547 1 98.25 116 LEU B N 1
ATOM 2342 C CA . LEU B 1 116 ? -4.188 -9.969 -17.031 1 98.25 116 LEU B CA 1
ATOM 2343 C C . LEU B 1 116 ? -3.975 -8.469 -16.859 1 98.25 116 LEU B C 1
ATOM 2345 O O . LEU B 1 116 ? -3.072 -8.055 -16.125 1 98.25 116 LEU B O 1
ATOM 2349 N N . ILE B 1 117 ? -4.719 -7.695 -17.562 1 98.5 117 ILE B N 1
ATOM 2350 C CA . ILE B 1 117 ? -4.594 -6.242 -17.469 1 98.5 117 ILE B CA 1
ATOM 2351 C C . ILE B 1 117 ? -5.672 -5.688 -16.547 1 98.5 117 ILE B C 1
ATOM 2353 O O . ILE B 1 117 ? -6.859 -5.949 -16.734 1 98.5 117 ILE B O 1
ATOM 2357 N N . ILE B 1 118 ? -5.266 -4.949 -15.531 1 98.75 118 ILE B N 1
ATOM 2358 C CA . ILE B 1 118 ? -6.164 -4.305 -14.578 1 98.75 118 ILE B CA 1
ATOM 2359 C C . ILE B 1 118 ? -6.059 -2.789 -14.719 1 98.75 118 ILE B C 1
ATOM 2361 O O . ILE B 1 118 ? -4.965 -2.227 -14.633 1 98.75 118 ILE B O 1
ATOM 2365 N N . GLN B 1 119 ? -7.145 -2.18 -14.992 1 98.75 119 GLN B N 1
ATOM 2366 C CA . GLN B 1 119 ? -7.215 -0.725 -15.07 1 98.75 119 GLN B CA 1
ATOM 2367 C C . GLN B 1 119 ? -8.391 -0.184 -14.258 1 98.75 119 GLN B C 1
ATOM 2369 O O . GLN B 1 119 ? -9.5 -0.704 -14.344 1 98.75 119 GLN B O 1
ATOM 2374 N N . ALA B 1 120 ? -8.172 0.786 -13.406 1 98.69 120 ALA B N 1
ATOM 2375 C CA . ALA B 1 120 ? -9.219 1.469 -12.656 1 98.69 120 ALA B CA 1
ATOM 2376 C C . ALA B 1 120 ? -9.047 2.982 -12.719 1 98.69 120 ALA B C 1
ATOM 2378 O O . ALA B 1 120 ? -7.957 3.5 -12.453 1 98.69 120 ALA B O 1
ATOM 2379 N N . GLN B 1 121 ? -10.078 3.68 -13.055 1 97.69 121 GLN B N 1
ATOM 2380 C CA . GLN B 1 121 ? -10.031 5.133 -13.188 1 97.69 121 GLN B CA 1
ATOM 2381 C C . GLN B 1 121 ? -11.031 5.801 -12.25 1 97.69 121 GLN B C 1
ATOM 2383 O O . GLN B 1 121 ? -12.18 6.059 -12.633 1 97.69 121 GLN B O 1
ATOM 2388 N N . GLY B 1 122 ? -10.57 6.039 -11.062 1 95.69 122 GLY B N 1
ATOM 2389 C CA . GLY B 1 122 ? -11.398 6.789 -10.125 1 95.69 122 GLY B CA 1
ATOM 2390 C C . GLY B 1 122 ? -11.195 8.289 -10.227 1 95.69 122 GLY B C 1
ATOM 2391 O O . GLY B 1 122 ? -10.438 8.766 -11.07 1 95.69 122 GLY B O 1
ATOM 2392 N N . GLU B 1 123 ? -11.914 9 -9.398 1 92.38 123 GLU B N 1
ATOM 2393 C CA . GLU B 1 123 ? -11.781 10.453 -9.375 1 92.38 123 GLU B CA 1
ATOM 2394 C C . GLU B 1 123 ? -10.43 10.875 -8.805 1 92.38 123 GLU B C 1
ATOM 2396 O O . GLU B 1 123 ? -9.734 11.695 -9.398 1 92.38 123 GLU B O 1
ATOM 2401 N N . ASP B 1 124 ? -10.07 10.227 -7.727 1 91.44 124 ASP B N 1
ATOM 2402 C CA . ASP B 1 124 ? -8.867 10.641 -7.023 1 91.44 124 ASP B CA 1
ATOM 2403 C C . ASP B 1 124 ? -7.766 9.594 -7.16 1 91.44 124 ASP B C 1
ATOM 2405 O O . ASP B 1 124 ? -6.602 9.859 -6.855 1 91.44 124 ASP B O 1
ATOM 2409 N N . ARG B 1 125 ? -8.211 8.406 -7.602 1 95.38 125 ARG B N 1
ATOM 2410 C CA . ARG B 1 125 ? -7.262 7.297 -7.656 1 95.38 125 ARG B CA 1
ATOM 2411 C C . ARG B 1 125 ? -7.34 6.574 -9 1 95.38 125 ARG B C 1
ATOM 2413 O O . ARG B 1 125 ? -8.43 6.32 -9.508 1 95.38 125 ARG B O 1
ATOM 2420 N N . LYS B 1 126 ? -6.176 6.328 -9.531 1 98.25 126 LYS B N 1
ATOM 2421 C CA . LYS B 1 126 ? -6.031 5.574 -10.773 1 98.25 126 LYS B CA 1
ATOM 2422 C C . LYS B 1 126 ? -5.062 4.41 -10.609 1 98.25 126 LYS B C 1
ATOM 2424 O O . LYS B 1 126 ? -4.035 4.543 -9.93 1 98.25 126 LYS B O 1
ATOM 2429 N N . TYR B 1 127 ? -5.449 3.316 -11.227 1 98.75 127 TYR B N 1
ATOM 2430 C CA . TYR B 1 127 ? -4.613 2.125 -11.141 1 98.75 127 TYR B CA 1
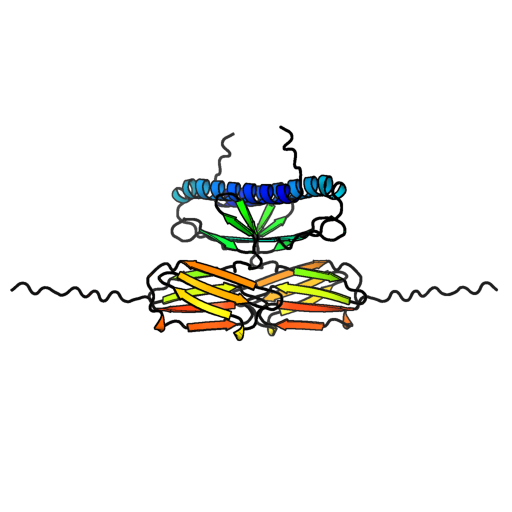ATOM 2431 C C . TYR B 1 127 ? -4.371 1.526 -12.523 1 98.75 127 TYR B C 1
ATOM 2433 O O . TYR B 1 127 ? -5.242 1.591 -13.398 1 98.75 127 TYR B O 1
ATOM 2441 N N . TYR B 1 128 ? -3.186 0.938 -12.672 1 98.56 128 TYR B N 1
ATOM 2442 C CA . TYR B 1 128 ? -2.861 0.173 -13.867 1 98.56 128 TYR B CA 1
ATOM 2443 C C . TYR B 1 128 ? -1.795 -0.875 -13.578 1 98.56 128 TYR B C 1
ATOM 2445 O O . TYR B 1 128 ? -0.798 -0.585 -12.914 1 98.56 128 TYR B O 1
ATOM 2453 N N . LYS B 1 129 ? -2.113 -2.111 -14.062 1 98.19 129 LYS B N 1
ATOM 2454 C CA . LYS B 1 129 ? -1.087 -3.139 -13.93 1 98.19 129 LYS B CA 1
ATOM 2455 C C . LYS B 1 129 ? -1.283 -4.25 -14.953 1 98.19 129 LYS B C 1
ATOM 2457 O O . LYS B 1 129 ? -2.412 -4.672 -15.211 1 98.19 129 LYS B O 1
ATOM 2462 N N . GLU B 1 130 ? -0.218 -4.664 -15.523 1 97.88 130 GLU B N 1
ATOM 2463 C CA . GLU B 1 130 ? -0.19 -5.898 -16.312 1 97.88 130 GLU B CA 1
ATOM 2464 C C . GLU B 1 130 ? 0.391 -7.051 -15.5 1 97.88 130 GLU B C 1
ATOM 2466 O O . GLU B 1 130 ? 1.565 -7.027 -15.125 1 97.88 130 GLU B O 1
ATOM 2471 N N . VAL B 1 131 ? -0.427 -8.016 -15.234 1 97.81 131 VAL B N 1
ATOM 2472 C CA . VAL B 1 131 ? -0.028 -9.156 -14.414 1 97.81 131 VAL B CA 1
ATOM 2473 C C . VAL B 1 131 ? 0.297 -10.352 -15.312 1 97.81 131 VAL B C 1
ATOM 2475 O O . VAL B 1 131 ? -0.559 -10.82 -16.062 1 97.81 131 VAL B O 1
ATOM 2478 N N . GLU B 1 132 ? 1.532 -10.797 -15.258 1 97.06 132 GLU B N 1
ATOM 2479 C CA . GLU B 1 132 ? 1.894 -12.016 -15.977 1 97.06 132 GLU B CA 1
ATOM 2480 C C . GLU B 1 132 ? 1.322 -13.258 -15.297 1 97.06 132 GLU B C 1
ATOM 2482 O O . GLU B 1 132 ? 1.589 -13.5 -14.117 1 97.06 132 GLU B O 1
ATOM 2487 N N . LEU B 1 133 ? 0.554 -14 -16.047 1 96.75 133 LEU B N 1
ATOM 2488 C CA . LEU B 1 133 ? -0.043 -15.211 -15.484 1 96.75 133 LEU B CA 1
ATOM 2489 C C . LEU B 1 133 ? 0.926 -16.391 -15.578 1 96.75 133 LEU B C 1
ATOM 2491 O O . LEU B 1 133 ? 1.673 -16.5 -16.547 1 96.75 133 LEU B O 1
ATOM 2495 N N . PRO B 1 134 ? 0.867 -17.25 -14.602 1 94.38 134 PRO B N 1
ATOM 2496 C CA . PRO B 1 134 ? 1.844 -18.344 -14.539 1 94.38 134 PRO B CA 1
ATOM 2497 C C . PRO B 1 134 ? 1.528 -19.469 -15.516 1 94.38 134 PRO B C 1
ATOM 2499 O O . PRO B 1 134 ? 2.344 -20.391 -15.695 1 94.38 134 PRO B O 1
ATOM 2502 N N . THR B 1 135 ? 0.344 -19.531 -16.094 1 93.44 135 THR B N 1
ATOM 2503 C CA . THR B 1 135 ? -0.092 -20.562 -17.016 1 93.44 135 THR B CA 1
ATOM 2504 C C . THR B 1 135 ? -1.147 -20.031 -17.969 1 93.44 135 THR B C 1
ATOM 2506 O O . THR B 1 135 ? -1.667 -18.922 -17.781 1 93.44 135 THR B O 1
ATOM 2509 N N . GLU B 1 136 ? -1.319 -20.797 -18.938 1 94 136 GLU B N 1
ATOM 2510 C CA . GLU B 1 136 ? -2.408 -20.422 -19.844 1 94 136 GLU B CA 1
ATOM 2511 C C . GLU B 1 136 ? -3.766 -20.609 -19.172 1 94 136 GLU B C 1
ATOM 2513 O O . GLU B 1 136 ? -3.977 -21.594 -18.453 1 94 136 GLU B O 1
ATOM 2518 N N . VAL B 1 137 ? -4.641 -19.656 -19.5 1 95.19 137 VAL B N 1
ATOM 2519 C CA . VAL B 1 137 ? -5.945 -19.703 -18.844 1 95.19 137 VAL B CA 1
ATOM 2520 C C . VAL B 1 137 ? -7.055 -19.625 -19.891 1 95.19 137 VAL B C 1
ATOM 2522 O O . VAL B 1 137 ? -6.801 -19.266 -21.047 1 95.19 137 VAL B O 1
ATOM 2525 N N . ASP B 1 138 ? -8.258 -20.125 -19.531 1 93.75 138 ASP B N 1
ATOM 2526 C CA . ASP B 1 138 ? -9.461 -19.953 -20.344 1 93.75 138 ASP B CA 1
ATOM 2527 C C . ASP B 1 138 ? -10.094 -18.594 -20.094 1 93.75 138 ASP B C 1
ATOM 2529 O O . ASP B 1 138 ? -10.734 -18.375 -19.062 1 93.75 138 ASP B O 1
ATOM 2533 N N . ASP B 1 139 ? -10 -17.703 -21.016 1 91.69 139 ASP B N 1
ATOM 2534 C CA . ASP B 1 139 ? -10.445 -16.312 -20.844 1 91.69 139 ASP B CA 1
ATOM 2535 C C . ASP B 1 139 ? -11.953 -16.25 -20.625 1 91.69 139 ASP B C 1
ATOM 2537 O O . ASP B 1 139 ? -12.445 -15.344 -19.953 1 91.69 139 ASP B O 1
ATOM 2541 N N . LYS B 1 140 ? -12.656 -17.172 -21.156 1 92.88 140 LYS B N 1
ATOM 2542 C CA . LYS B 1 140 ? -14.117 -17.172 -21.047 1 92.88 140 LYS B CA 1
ATOM 2543 C C . LYS B 1 140 ? -14.555 -17.578 -19.641 1 92.88 140 LYS B C 1
ATOM 2545 O O . LYS B 1 140 ? -15.711 -17.375 -19.266 1 92.88 140 LYS B O 1
ATOM 2550 N N . SER B 1 141 ? -13.633 -18.109 -18.922 1 93 141 SER B N 1
ATOM 2551 C CA . SER B 1 141 ? -13.961 -18.594 -17.578 1 93 141 SER B CA 1
ATOM 2552 C C . SER B 1 141 ? -13.82 -17.484 -16.547 1 93 141 SER B C 1
ATOM 2554 O O . SER B 1 141 ? -14.188 -17.672 -15.383 1 93 141 SER B O 1
ATOM 2556 N N . ALA B 1 142 ? -13.398 -16.359 -16.938 1 95.12 142 ALA B N 1
ATOM 2557 C CA . ALA B 1 142 ? -12.992 -15.305 -16 1 95.12 142 ALA B CA 1
ATOM 2558 C C . ALA B 1 142 ? -14.18 -14.812 -15.18 1 95.12 142 ALA B C 1
ATOM 2560 O O . ALA B 1 142 ? -15.242 -14.5 -15.734 1 95.12 142 ALA B O 1
ATOM 2561 N N . LYS B 1 143 ? -14 -14.844 -13.859 1 97.06 143 LYS B N 1
ATOM 2562 C CA . LYS B 1 143 ? -14.938 -14.25 -12.914 1 97.06 143 LYS B CA 1
ATOM 2563 C C . LYS B 1 143 ? -14.25 -13.211 -12.031 1 97.06 143 LYS B C 1
ATOM 2565 O O . LYS B 1 143 ? -13.227 -13.508 -11.398 1 97.06 143 LYS B O 1
ATOM 2570 N N . ALA B 1 144 ? -14.836 -12.031 -12.047 1 97.88 144 ALA B N 1
ATOM 2571 C CA . ALA B 1 144 ? -14.234 -10.961 -11.258 1 97.88 144 ALA B CA 1
ATOM 2572 C C . ALA B 1 144 ? -15.195 -10.445 -10.203 1 97.88 144 ALA B C 1
ATOM 2574 O O . ALA B 1 144 ? -16.391 -10.281 -10.461 1 97.88 144 ALA B O 1
ATOM 2575 N N . THR B 1 145 ? -14.734 -10.305 -9.016 1 98.31 145 THR B N 1
ATOM 2576 C CA . THR B 1 145 ? -15.477 -9.68 -7.93 1 98.31 145 THR B CA 1
ATOM 2577 C C . THR B 1 145 ? -14.688 -8.523 -7.324 1 98.31 145 THR B C 1
ATOM 2579 O O . THR B 1 145 ? -13.453 -8.508 -7.395 1 98.31 145 THR B O 1
ATOM 2582 N N . TYR B 1 146 ? -15.367 -7.531 -6.902 1 98.5 146 TYR B N 1
ATOM 2583 C CA . TYR B 1 146 ? -14.773 -6.379 -6.234 1 98.5 146 TYR B CA 1
ATOM 2584 C C . TYR B 1 146 ? -15.5 -6.074 -4.93 1 98.5 146 TYR B C 1
ATOM 2586 O O . TYR B 1 146 ? -16.672 -5.66 -4.941 1 98.5 146 TYR B O 1
ATOM 2594 N N . ASN B 1 147 ? -14.758 -6.285 -3.826 1 97.5 147 ASN B N 1
ATOM 2595 C CA . ASN B 1 147 ? -15.336 -6.086 -2.502 1 97.5 147 ASN B CA 1
ATOM 2596 C C . ASN B 1 147 ? -14.398 -5.301 -1.593 1 97.5 147 ASN B C 1
ATOM 2598 O O . ASN B 1 147 ? -13.25 -5.699 -1.385 1 97.5 147 ASN B O 1
ATOM 2602 N N . ASN B 1 148 ? -14.906 -4.148 -1.129 1 98 148 ASN B N 1
ATOM 2603 C CA . ASN B 1 148 ? -14.195 -3.357 -0.127 1 98 148 ASN B CA 1
ATOM 2604 C C . ASN B 1 148 ? -12.758 -3.084 -0.546 1 98 148 ASN B C 1
ATOM 2606 O O . ASN B 1 148 ? -11.828 -3.291 0.237 1 98 148 ASN B O 1
ATOM 2610 N N . GLY B 1 149 ? -12.609 -2.709 -1.778 1 98.31 149 GLY B N 1
ATOM 2611 C CA . GLY B 1 149 ? -11.32 -2.24 -2.268 1 98.31 149 GLY B CA 1
ATOM 2612 C C . GLY B 1 149 ? -10.43 -3.359 -2.768 1 98.31 149 GLY B C 1
ATOM 2613 O O . GLY B 1 149 ? -9.266 -3.131 -3.092 1 98.31 149 GLY B O 1
ATOM 2614 N N . VAL B 1 150 ? -10.953 -4.609 -2.801 1 98.69 150 VAL B N 1
ATOM 2615 C CA . VAL B 1 150 ? -10.164 -5.742 -3.273 1 98.69 150 VAL B CA 1
ATOM 2616 C C . VAL B 1 150 ? -10.805 -6.332 -4.527 1 98.69 150 VAL B C 1
ATOM 2618 O O . VAL B 1 150 ? -11.984 -6.711 -4.512 1 98.69 150 VAL B O 1
ATOM 2621 N N . LEU B 1 151 ? -10.023 -6.391 -5.602 1 98.81 151 LEU B N 1
ATOM 2622 C CA . LEU B 1 151 ? -10.422 -7.043 -6.844 1 98.81 151 LEU B CA 1
ATOM 2623 C C . LEU B 1 151 ? -9.922 -8.484 -6.891 1 98.81 151 LEU B C 1
ATOM 2625 O O . LEU B 1 151 ? -8.734 -8.734 -6.672 1 98.81 151 LEU B O 1
ATOM 2629 N N . GLN B 1 152 ? -10.82 -9.375 -7.07 1 98.56 152 GLN B N 1
ATOM 2630 C CA . GLN B 1 152 ? -10.438 -10.773 -7.258 1 98.56 152 GLN B CA 1
ATOM 2631 C C . GLN B 1 152 ? -10.867 -11.289 -8.625 1 98.56 152 GLN B C 1
ATOM 2633 O O . GLN B 1 152 ? -12.031 -11.141 -9.008 1 98.56 152 GLN B O 1
ATOM 2638 N N . VAL B 1 153 ? -9.938 -11.852 -9.344 1 98.5 153 VAL B N 1
ATOM 2639 C CA . VAL B 1 153 ? -10.219 -12.461 -10.641 1 98.5 153 VAL B CA 1
ATOM 2640 C C . VAL B 1 153 ? -9.875 -13.953 -10.594 1 98.5 153 VAL B C 1
ATOM 2642 O O . VAL B 1 153 ? -8.758 -14.328 -10.242 1 98.5 153 VAL B O 1
ATOM 2645 N N . ILE B 1 154 ? -10.812 -14.766 -10.914 1 98.06 154 ILE B N 1
ATOM 2646 C CA . ILE B 1 154 ? -10.617 -16.203 -10.953 1 98.06 154 ILE B CA 1
ATOM 2647 C C . ILE B 1 154 ? -10.633 -16.688 -12.406 1 98.06 154 ILE B C 1
ATOM 2649 O O . ILE B 1 154 ? -11.57 -16.391 -13.148 1 98.06 154 ILE B O 1
ATOM 2653 N N . LEU B 1 155 ? -9.578 -17.438 -12.734 1 97.19 155 LEU B N 1
ATOM 2654 C CA . LEU B 1 155 ? -9.414 -17.938 -14.094 1 97.19 155 LEU B CA 1
ATOM 2655 C C . LEU B 1 155 ? -9.172 -19.453 -14.086 1 97.19 155 LEU B C 1
ATOM 2657 O O . LEU B 1 155 ? -8.328 -19.938 -13.336 1 97.19 155 LEU B O 1
ATOM 2661 N N . LYS B 1 156 ? -9.875 -20.141 -14.93 1 96.5 156 LYS B N 1
ATOM 2662 C CA . LYS B 1 156 ? -9.609 -21.578 -15.07 1 96.5 156 LYS B CA 1
ATOM 2663 C C . LYS B 1 156 ? -8.383 -21.812 -15.953 1 96.5 156 LYS B C 1
ATOM 2665 O O . LYS B 1 156 ? -8.195 -21.141 -16.953 1 96.5 156 LYS B O 1
ATOM 2670 N N . LYS B 1 157 ? -7.617 -22.797 -15.492 1 94.88 157 LYS B N 1
ATOM 2671 C CA . LYS B 1 157 ? -6.477 -23.188 -16.312 1 94.88 157 LYS B CA 1
ATOM 2672 C C . LYS B 1 157 ? -6.938 -23.875 -17.594 1 94.88 157 LYS B C 1
ATOM 2674 O O . LYS B 1 157 ? -7.934 -24.609 -17.594 1 94.88 157 LYS B O 1
AT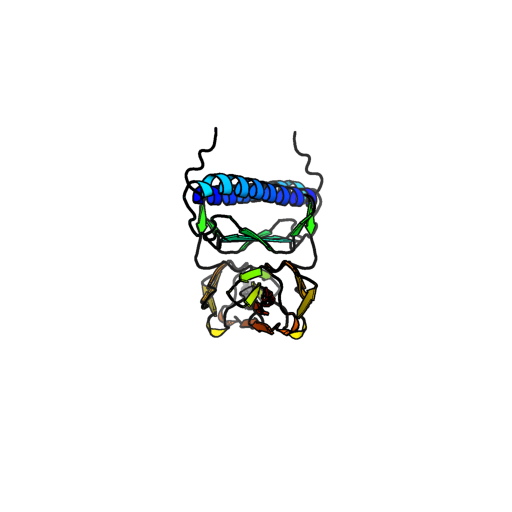OM 2679 N N . LYS B 1 158 ? -6.172 -23.641 -18.625 1 90.88 158 LYS B N 1
ATOM 2680 C CA . LYS B 1 158 ? -6.469 -24.359 -19.844 1 90.88 158 LYS B CA 1
ATOM 2681 C C . LYS B 1 158 ? -6.043 -25.828 -19.734 1 90.88 158 LYS B C 1
ATOM 2683 O O . LYS B 1 158 ? -4.973 -26.125 -19.203 1 90.88 158 LYS B O 1
ATOM 2688 N N . GLN B 1 159 ? -7.02 -26.781 -19.75 1 76.69 159 GLN B N 1
ATOM 2689 C CA . GLN B 1 159 ? -6.73 -28.203 -19.719 1 76.69 159 GLN B CA 1
ATOM 2690 C C . GLN B 1 159 ? -5.973 -28.641 -20.969 1 76.69 159 GLN B C 1
ATOM 2692 O O . GLN B 1 159 ? -6.266 -28.188 -22.078 1 76.69 159 GLN B O 1
ATOM 2697 N N . HIS B 1 160 ? -4.754 -28.844 -20.828 1 63.5 160 HIS B N 1
ATOM 2698 C CA . HIS B 1 160 ? -4.109 -29.469 -21.969 1 63.5 160 HIS B CA 1
ATOM 2699 C C . HIS B 1 160 ? -4.719 -30.828 -22.266 1 63.5 160 HIS B C 1
ATOM 2701 O O . HIS B 1 160 ? -4.824 -31.672 -21.375 1 63.5 160 HIS B O 1
ATOM 2707 N N . GLN B 1 161 ? -5.816 -30.859 -22.922 1 53.5 161 GLN B N 1
ATOM 2708 C CA . GLN B 1 161 ? -6.219 -32.188 -23.406 1 53.5 161 GLN B CA 1
ATOM 2709 C C . GLN B 1 161 ? -5.012 -33 -23.828 1 53.5 161 GLN B C 1
ATOM 2711 O O . GLN 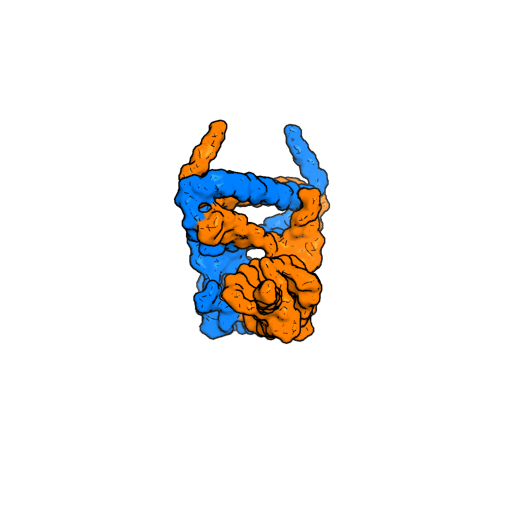B 1 161 ? -4.191 -32.531 -24.625 1 53.5 161 GLN B O 1
ATOM 2716 N N . GLU B 1 162 ? -4.441 -33.594 -22.875 1 51.31 162 GLU B N 1
ATOM 2717 C CA . GLU B 1 162 ? -3.508 -34.625 -23.312 1 51.31 162 GLU B CA 1
ATOM 2718 C C . GLU B 1 162 ? -4.039 -35.344 -24.547 1 51.31 162 GLU B C 1
ATOM 2720 O O . GLU B 1 162 ? -4.992 -36.125 -24.453 1 51.31 162 GLU B O 1
ATOM 2725 N N . ALA B 1 163 ? -4.355 -34.656 -25.547 1 52.53 163 ALA B N 1
ATOM 2726 C CA . ALA B 1 163 ? -4.734 -35.406 -26.75 1 52.53 163 ALA B CA 1
ATOM 2727 C C . ALA B 1 163 ? -3.693 -36.469 -27.094 1 52.53 163 ALA B C 1
ATOM 2729 O O . ALA B 1 163 ? -2.719 -36.188 -27.797 1 52.53 163 ALA B O 1
ATOM 2730 N N . GLY B 1 164 ? -3.055 -36.969 -26.094 1 50.38 164 GLY B N 1
ATOM 2731 C CA . GLY B 1 164 ? -2.229 -38.062 -26.594 1 50.38 164 GLY B CA 1
ATOM 2732 C C . GLY B 1 164 ? -3.002 -39.062 -27.453 1 50.38 164 GLY B C 1
ATOM 2733 O O . GLY B 1 164 ? -4.02 -39.594 -27.016 1 50.38 164 GLY B O 1
ATOM 2734 N N . THR B 1 165 ? -3.102 -38.688 -28.609 1 53.91 165 THR B N 1
ATOM 2735 C CA . THR B 1 165 ? -3.637 -39.656 -29.578 1 53.91 165 THR B CA 1
ATOM 2736 C C . THR B 1 165 ? -2.951 -41.031 -29.422 1 53.91 165 THR B C 1
ATOM 2738 O O . THR B 1 165 ? -1.729 -41.125 -29.547 1 53.91 165 THR B O 1
ATOM 2741 N N . GLU B 1 166 ? -3.498 -41.75 -28.578 1 54.28 166 GLU B N 1
ATOM 2742 C CA . GLU B 1 166 ? -2.998 -43.125 -28.547 1 54.28 166 GLU B CA 1
ATOM 2743 C C . GLU B 1 166 ? -2.846 -43.688 -29.953 1 54.28 166 GLU B C 1
ATOM 2745 O O . GLU B 1 166 ? -3.797 -43.656 -30.75 1 54.28 166 GLU B O 1
ATOM 2750 N N . ILE B 1 167 ? -1.696 -43.469 -30.422 1 57.19 167 ILE B N 1
ATOM 2751 C CA . ILE B 1 167 ? -1.417 -44.094 -31.703 1 57.19 167 ILE B CA 1
ATOM 2752 C C . ILE B 1 167 ? -1.466 -45.594 -31.547 1 57.19 167 ILE B C 1
ATOM 2754 O O . ILE B 1 167 ? -0.695 -46.188 -30.766 1 57.19 167 ILE B O 1
ATOM 2758 N N . LYS B 1 168 ? -2.602 -46.188 -31.75 1 54.91 168 LYS B N 1
ATOM 2759 C CA . LYS B 1 168 ? -2.684 -47.625 -31.828 1 54.91 168 LYS B CA 1
ATOM 2760 C C . LYS B 1 168 ? -1.785 -48.156 -32.938 1 54.91 168 LYS B C 1
ATOM 2762 O O . LYS B 1 168 ? -1.899 -47.75 -34.094 1 54.91 168 LYS B O 1
ATOM 2767 N N . VAL B 1 169 ? -0.589 -48.531 -32.531 1 59.22 169 VAL B N 1
ATOM 2768 C CA . VAL B 1 169 ? 0.24 -49.25 -33.5 1 59.22 169 VAL B CA 1
ATOM 2769 C C . VAL B 1 169 ? -0.464 -50.531 -33.938 1 59.22 169 VAL B C 1
ATOM 2771 O O . VAL B 1 169 ? -0.923 -51.312 -33.125 1 59.22 169 VAL B O 1
ATOM 2774 N N . GLU B 1 170 ? -0.981 -50.531 -35.094 1 51.66 170 GLU B N 1
ATOM 2775 C CA . GLU B 1 170 ? -1.309 -51.812 -35.688 1 51.66 170 GLU B CA 1
ATOM 2776 C C . GLU B 1 170 ? -0.076 -52.719 -35.75 1 51.66 170 GLU B C 1
ATOM 2778 O O . GLU B 1 170 ? 1.041 -52.219 -35.938 1 51.66 170 GLU B O 1
#

InterPro domains:
  IPR002068 Alpha crystallin/Hsp20 domain [PF00011] (86-169)
  IPR002068 Alpha crystallin/Hsp20 domain [PS01031] (74-170)
  IPR007052 CS domain [PS51203] (79-170)
  IPR008978 HSP20-like chaperone [G3DSA:2.60.40.790] (74-160)
  IPR008978 HSP20-like chaperone [SSF49764] (77-168)

Secondary structure (DSSP, 8-state):
------SHHHHHHHHHHHHHHHHHHHHHHHHHHHHHH----EEEEEEEEEEEE-TT--EEEEEEEEEEEETTEEEEEEEEEPEEEEEE-SSEEEEEEE-TT--GGGEEEEEETTEEEEEEE-SS-EEEEEEEPSS-EEEEEEEEEEETTEEEEEEEE-------------/------SHHHHHHHHHHHHHHHHHHHHHHHHHHHHHH----EEEEEEEEEEEE-TT--EEEEEEEEEEEETTEEEEEEEEEPEEEEEE-SSEEEEEEE-TT--GGGEEEEEETTEEEEEEE-SS-EEEEEEEPSS-EEEEEEEEEEETTEEEEEEEE-------------